Protein AF-A0A6S6LXF5-F1 (afdb_monomer_lite)

Organism: NCBI:txid60035

Structure (mmCIF, N/CA/C/O backbone):
data_AF-A0A6S6LXF5-F1
#
_entry.id   AF-A0A6S6LXF5-F1
#
loop_
_atom_site.group_PDB
_atom_site.id
_atom_site.type_symbol
_atom_site.label_atom_id
_atom_site.label_alt_id
_atom_site.label_comp_id
_atom_site.label_asym_id
_atom_site.label_entity_id
_atom_site.label_seq_id
_atom_site.pdbx_PDB_ins_code
_atom_site.Cartn_x
_atom_site.Cartn_y
_atom_site.Cartn_z
_atom_site.occupancy
_atom_site.B_iso_or_equiv
_atom_site.auth_seq_id
_atom_site.auth_comp_id
_atom_site.auth_asym_id
_atom_site.auth_atom_id
_atom_site.pdbx_PDB_model_num
ATOM 1 N N . MET A 1 1 ? 21.878 5.636 -92.170 1.00 50.19 1 MET A N 1
ATOM 2 C CA . MET A 1 1 ? 21.540 4.875 -90.942 1.00 50.19 1 MET A CA 1
ATOM 3 C C . MET A 1 1 ? 22.534 5.233 -89.834 1.00 50.19 1 MET A C 1
ATOM 5 O O . MET A 1 1 ? 23.509 4.523 -89.672 1.00 50.19 1 MET A O 1
ATOM 9 N N . GLN A 1 2 ? 22.377 6.353 -89.115 1.00 50.44 2 GLN A N 1
ATOM 10 C CA . GLN A 1 2 ? 23.348 6.701 -88.051 1.00 50.44 2 GLN A CA 1
ATOM 11 C C . GLN A 1 2 ? 22.827 7.661 -86.964 1.00 50.44 2 GLN A C 1
ATOM 13 O O . GLN A 1 2 ? 23.612 8.240 -86.230 1.00 50.44 2 GLN A O 1
ATOM 18 N N . SER A 1 3 ? 21.505 7.824 -86.820 1.00 52.50 3 SER A N 1
ATOM 19 C CA . SER A 1 3 ? 20.927 8.785 -85.857 1.00 52.50 3 SER A CA 1
ATOM 20 C C . SER A 1 3 ? 19.965 8.164 -84.828 1.00 52.50 3 SER A C 1
ATOM 22 O O . SER A 1 3 ? 19.626 8.811 -83.843 1.00 52.50 3 SER A O 1
ATOM 24 N N . ARG A 1 4 ? 19.569 6.890 -84.979 1.00 50.75 4 ARG A N 1
ATOM 25 C CA . ARG A 1 4 ? 18.592 6.245 -84.074 1.00 50.75 4 ARG A CA 1
ATOM 26 C C . ARG A 1 4 ? 19.205 5.495 -82.883 1.00 50.75 4 ARG A C 1
ATOM 28 O O . ARG A 1 4 ? 18.473 5.077 -81.996 1.00 50.75 4 ARG A O 1
ATOM 35 N N . ILE A 1 5 ? 20.532 5.348 -82.834 1.00 50.41 5 ILE A N 1
ATOM 36 C CA . ILE A 1 5 ? 21.228 4.582 -81.781 1.00 50.41 5 ILE A CA 1
ATOM 37 C C . ILE A 1 5 ? 21.526 5.441 -80.531 1.00 50.41 5 ILE A C 1
ATOM 39 O O . ILE A 1 5 ? 21.682 4.887 -79.444 1.00 50.41 5 ILE A O 1
ATOM 43 N N . SER A 1 6 ? 21.552 6.780 -80.626 1.00 54.56 6 SER A N 1
ATOM 44 C CA . SER A 1 6 ? 21.877 7.630 -79.462 1.00 54.56 6 SER A CA 1
ATOM 45 C C . SER A 1 6 ? 20.687 7.879 -78.522 1.00 54.56 6 SER A C 1
ATOM 47 O O . SER A 1 6 ? 20.880 8.007 -77.316 1.00 54.56 6 SER A O 1
ATOM 49 N N . TRP A 1 7 ? 19.454 7.857 -79.041 1.00 50.12 7 TRP A N 1
ATOM 50 C CA . TRP A 1 7 ? 18.241 8.100 -78.249 1.00 50.12 7 TRP A CA 1
ATOM 51 C C . TRP A 1 7 ? 17.900 6.942 -77.306 1.00 50.12 7 TRP A C 1
ATOM 53 O O . TRP A 1 7 ? 17.538 7.176 -76.158 1.00 50.12 7 TRP A O 1
ATOM 63 N N . LEU A 1 8 ? 18.094 5.694 -77.743 1.00 50.28 8 LEU A N 1
ATOM 64 C CA . LEU A 1 8 ? 17.860 4.513 -76.903 1.00 50.28 8 LEU A CA 1
ATOM 65 C C . LEU A 1 8 ? 18.864 4.415 -75.743 1.00 50.28 8 LEU A C 1
ATOM 67 O O . LEU A 1 8 ? 18.475 4.075 -74.634 1.00 50.28 8 LEU A O 1
ATOM 71 N N . LYS A 1 9 ? 20.133 4.797 -75.951 1.00 48.75 9 LYS A N 1
ATOM 72 C CA . LYS A 1 9 ? 21.138 4.810 -74.871 1.00 48.75 9 LYS A CA 1
ATOM 73 C C . LYS A 1 9 ? 20.894 5.925 -73.846 1.00 48.75 9 LYS A C 1
ATOM 75 O O . LYS A 1 9 ? 21.092 5.691 -72.658 1.00 48.75 9 LYS A O 1
ATOM 80 N N . MET A 1 10 ? 20.422 7.100 -74.275 1.00 50.91 10 MET A N 1
ATOM 81 C CA . MET A 1 10 ? 20.047 8.185 -73.354 1.00 50.91 10 MET A CA 1
ATOM 82 C C . MET A 1 10 ? 18.756 7.889 -72.581 1.00 50.91 10 MET A C 1
ATOM 84 O O . MET A 1 10 ? 18.692 8.192 -71.391 1.00 50.91 10 MET A O 1
ATOM 88 N N . ALA A 1 11 ? 17.761 7.255 -73.211 1.00 53.09 11 ALA A N 1
ATOM 89 C CA . ALA A 1 11 ? 16.525 6.843 -72.543 1.00 53.09 11 ALA A CA 1
ATOM 90 C C . ALA A 1 11 ? 16.769 5.733 -71.500 1.00 53.09 11 ALA A C 1
ATOM 92 O O . ALA A 1 11 ? 16.228 5.783 -70.400 1.00 53.09 11 ALA A O 1
ATOM 93 N N . SER A 1 12 ? 17.643 4.762 -71.791 1.00 52.38 12 SER A N 1
ATOM 94 C CA . SER A 1 12 ? 17.988 3.708 -70.827 1.00 52.38 12 SER A CA 1
ATOM 95 C C . SER A 1 12 ? 18.833 4.214 -69.652 1.00 52.38 12 SER A C 1
ATOM 97 O O . SER A 1 12 ? 18.633 3.749 -68.532 1.00 52.38 12 SER A O 1
ATOM 99 N N . LEU A 1 13 ? 19.729 5.192 -69.860 1.00 50.44 13 LEU A N 1
ATOM 100 C CA . LEU A 1 13 ? 20.479 5.811 -68.756 1.00 50.44 13 LEU A CA 1
ATOM 101 C C . LEU A 1 13 ? 19.594 6.687 -67.858 1.00 50.44 13 LEU A C 1
ATOM 103 O O . LEU A 1 13 ? 19.795 6.704 -66.648 1.00 50.44 13 LEU A O 1
ATOM 107 N N . THR A 1 14 ? 18.610 7.393 -68.423 1.00 54.12 14 THR A N 1
ATOM 108 C CA . THR A 1 14 ? 17.690 8.237 -67.640 1.00 54.12 14 THR A CA 1
ATOM 109 C C . THR A 1 14 ? 16.684 7.413 -66.841 1.00 54.12 14 THR A C 1
ATOM 111 O O . THR A 1 14 ? 16.423 7.752 -65.690 1.00 54.12 14 THR A O 1
ATOM 114 N N . VAL A 1 15 ? 16.192 6.289 -67.374 1.00 54.91 15 VAL A N 1
ATOM 115 C CA . VAL A 1 15 ? 15.329 5.358 -66.619 1.00 54.91 15 VAL A CA 1
ATOM 116 C C . VAL A 1 15 ? 16.108 4.640 -65.509 1.00 54.91 15 VAL A C 1
ATOM 118 O O . VAL A 1 15 ? 15.594 4.508 -64.401 1.00 54.91 15 VAL A O 1
ATOM 121 N N . ALA A 1 16 ? 17.364 4.245 -65.749 1.00 52.75 16 ALA A N 1
ATOM 122 C CA . ALA A 1 16 ? 18.209 3.649 -64.710 1.00 52.75 16 ALA A CA 1
ATOM 123 C C . ALA A 1 16 ? 18.577 4.658 -63.604 1.00 52.75 16 ALA A C 1
ATOM 125 O O . ALA A 1 16 ? 18.495 4.326 -62.424 1.00 52.75 16 ALA A O 1
ATOM 126 N N . ALA A 1 17 ? 18.912 5.905 -63.958 1.00 52.56 17 ALA A N 1
ATOM 127 C CA . ALA A 1 17 ? 19.195 6.963 -62.985 1.00 52.56 17 ALA A CA 1
ATOM 128 C C . ALA A 1 17 ? 17.947 7.384 -62.185 1.00 52.56 17 ALA A C 1
ATOM 130 O O . ALA A 1 17 ? 18.052 7.642 -60.988 1.00 52.56 17 ALA A O 1
ATOM 131 N N . ALA A 1 18 ? 16.760 7.391 -62.804 1.00 53.31 18 ALA A N 1
ATOM 132 C CA . ALA A 1 18 ? 15.495 7.648 -62.114 1.00 53.31 18 ALA A CA 1
ATOM 133 C C . ALA A 1 18 ? 15.096 6.498 -61.168 1.00 53.31 18 ALA A C 1
ATOM 135 O O . ALA A 1 18 ? 14.606 6.757 -60.072 1.00 53.31 18 ALA A O 1
ATOM 136 N N . ALA A 1 19 ? 15.364 5.240 -61.541 1.00 52.09 19 ALA A N 1
ATOM 137 C CA . ALA A 1 19 ? 15.146 4.079 -60.674 1.00 52.09 19 ALA A CA 1
ATOM 138 C C . ALA A 1 19 ? 16.121 4.033 -59.480 1.00 52.09 19 ALA A C 1
ATOM 140 O O . ALA A 1 19 ? 15.755 3.562 -58.409 1.00 52.09 19 ALA A O 1
ATOM 141 N N . LEU A 1 20 ? 17.340 4.561 -59.637 1.00 49.16 20 LEU A N 1
ATOM 142 C CA . LEU A 1 20 ? 18.318 4.696 -58.549 1.00 49.16 20 LEU A CA 1
ATOM 143 C C . LEU A 1 20 ? 18.007 5.886 -57.623 1.00 49.16 20 LEU A C 1
ATOM 145 O O . LEU A 1 20 ? 18.180 5.768 -56.414 1.00 49.16 20 LEU A O 1
ATOM 149 N N . ALA A 1 21 ? 17.490 7.000 -58.157 1.00 47.94 21 ALA A N 1
ATOM 150 C CA . ALA A 1 21 ? 17.066 8.158 -57.361 1.00 47.94 21 ALA A CA 1
ATOM 151 C C . ALA A 1 21 ? 15.763 7.913 -56.574 1.00 47.94 21 ALA A C 1
ATOM 153 O O . ALA A 1 21 ? 15.556 8.511 -55.521 1.00 47.94 21 ALA A O 1
ATOM 154 N N . ALA A 1 22 ? 14.903 7.004 -57.048 1.00 44.09 22 ALA A N 1
ATOM 155 C CA . ALA A 1 22 ? 13.679 6.607 -56.353 1.00 44.09 22 ALA A CA 1
ATOM 156 C C . ALA A 1 22 ? 13.923 5.714 -55.117 1.00 44.09 22 ALA A C 1
ATOM 158 O O . ALA A 1 22 ? 13.007 5.529 -54.320 1.00 44.09 22 ALA A O 1
ATOM 159 N N . CYS A 1 23 ? 15.140 5.189 -54.928 1.00 45.06 23 CYS A N 1
ATOM 160 C CA . CYS A 1 23 ? 15.471 4.272 -53.831 1.00 45.06 23 CYS A CA 1
ATOM 161 C C . CYS A 1 23 ? 16.272 4.906 -52.679 1.00 45.06 23 CYS A C 1
ATOM 163 O O . CYS A 1 23 ? 16.679 4.184 -51.772 1.00 45.06 23 CYS A O 1
ATOM 165 N N . SER A 1 24 ? 16.527 6.221 -52.675 1.00 47.78 24 SER A N 1
ATOM 166 C CA . SER A 1 24 ? 17.315 6.842 -51.593 1.00 47.78 24 SER A CA 1
ATOM 167 C C . SER A 1 24 ? 16.890 8.261 -51.207 1.00 47.78 24 SER A C 1
ATOM 169 O O . SER A 1 24 ? 17.725 9.058 -50.778 1.00 47.78 24 SER A O 1
ATOM 171 N N . GLY A 1 25 ? 15.611 8.602 -51.349 1.00 45.34 25 GLY A N 1
ATOM 172 C CA . GLY A 1 25 ? 15.080 9.786 -50.679 1.00 45.34 25 GLY A CA 1
ATOM 173 C C . GLY A 1 25 ? 14.946 9.486 -49.191 1.00 45.34 25 GLY A C 1
ATOM 174 O O . GLY A 1 25 ? 14.094 8.683 -48.815 1.00 45.34 25 GLY A O 1
ATOM 175 N N . ALA A 1 26 ? 15.786 10.090 -48.348 1.00 48.47 26 ALA A N 1
ATOM 176 C CA . ALA A 1 26 ? 15.520 10.123 -46.918 1.00 48.47 26 ALA A CA 1
ATOM 177 C C . ALA A 1 26 ? 14.104 10.682 -46.715 1.00 48.47 26 ALA A C 1
ATOM 179 O O . ALA A 1 26 ? 13.727 11.700 -47.299 1.00 48.47 26 ALA A O 1
ATOM 180 N N . ASN A 1 27 ? 13.287 9.972 -45.941 1.00 54.53 27 ASN A N 1
ATOM 181 C CA . ASN A 1 27 ? 12.001 10.484 -45.508 1.00 54.53 27 ASN A CA 1
ATOM 182 C C . ASN A 1 27 ? 12.260 11.582 -44.465 1.00 54.53 27 ASN A C 1
ATOM 184 O O . ASN A 1 27 ? 12.159 11.339 -43.265 1.00 54.53 27 ASN A O 1
ATOM 188 N N . ASP A 1 28 ? 12.571 12.796 -44.918 1.00 51.69 28 ASP A N 1
ATOM 189 C CA . ASP A 1 28 ? 12.720 13.980 -44.055 1.00 51.69 28 ASP A CA 1
ATOM 190 C C . ASP A 1 28 ? 11.380 14.387 -43.397 1.00 51.69 28 ASP A C 1
ATOM 192 O O . ASP A 1 28 ? 11.313 15.326 -42.610 1.00 51.69 28 ASP A O 1
ATOM 196 N N . SER A 1 29 ? 10.294 13.670 -43.716 1.00 51.59 29 SER A N 1
ATOM 197 C CA . SER A 1 29 ? 8.967 13.771 -43.101 1.00 51.59 29 SER A CA 1
ATOM 198 C C . SER A 1 29 ? 8.679 12.635 -42.110 1.00 51.59 29 SER A C 1
ATOM 200 O O . SER A 1 29 ? 7.536 12.493 -41.672 1.00 51.59 29 SER A O 1
ATOM 202 N N . ALA A 1 30 ? 9.673 11.808 -41.752 1.00 57.66 30 ALA A N 1
ATOM 203 C CA . ALA A 1 30 ? 9.509 10.771 -40.742 1.00 57.66 30 ALA A CA 1
ATOM 204 C C . ALA A 1 30 ? 9.192 11.464 -39.403 1.00 57.66 30 ALA A C 1
ATOM 206 O O . ALA A 1 30 ? 10.045 12.173 -38.870 1.00 57.66 30 ALA A O 1
ATOM 207 N N . PRO A 1 31 ? 7.987 11.287 -38.832 1.00 58.69 31 PRO A N 1
ATOM 208 C CA . PRO A 1 31 ? 7.442 12.183 -37.805 1.00 58.69 31 PRO A CA 1
ATOM 209 C C . PRO A 1 31 ? 8.135 12.100 -36.431 1.00 58.69 31 PRO A C 1
ATOM 211 O O . PRO A 1 31 ? 7.626 12.639 -35.451 1.00 58.69 31 PRO A O 1
ATOM 214 N N . MET A 1 32 ? 9.269 11.402 -36.320 1.00 73.88 32 MET A N 1
ATOM 215 C CA . MET A 1 32 ? 9.888 11.036 -35.041 1.00 73.88 32 MET A CA 1
ATOM 216 C C . MET A 1 32 ? 11.402 11.217 -34.997 1.00 73.88 32 MET A C 1
ATOM 218 O O . MET A 1 32 ? 12.055 10.658 -34.114 1.00 73.88 32 MET A O 1
ATOM 222 N N . VAL A 1 33 ? 11.965 11.996 -35.916 1.00 77.94 33 VAL A N 1
ATOM 223 C CA . VAL A 1 33 ? 13.370 12.407 -35.888 1.00 77.94 33 VAL A CA 1
ATOM 224 C C . VAL A 1 33 ? 13.470 13.931 -35.959 1.00 77.94 33 VAL A C 1
ATOM 226 O O . VAL A 1 33 ? 12.607 14.596 -36.524 1.00 77.94 33 VAL A O 1
ATOM 229 N N . ASP A 1 34 ? 14.487 14.492 -35.316 1.00 80.38 34 ASP A N 1
ATOM 230 C CA . ASP A 1 34 ? 14.821 15.907 -35.370 1.00 80.38 34 ASP A CA 1
ATOM 231 C C . ASP A 1 34 ? 15.506 16.267 -36.698 1.00 80.38 34 ASP A C 1
ATOM 233 O O . ASP A 1 34 ? 15.773 15.415 -37.549 1.00 80.38 34 ASP A O 1
ATOM 237 N N . SER A 1 35 ? 15.845 17.546 -36.866 1.00 78.56 35 SER A N 1
ATOM 238 C CA . SER A 1 35 ? 16.533 18.049 -38.062 1.00 78.56 35 SER A CA 1
ATOM 239 C C . SER A 1 35 ? 17.922 17.438 -38.299 1.00 78.56 35 SER A C 1
ATOM 241 O O . SER A 1 35 ? 18.517 17.682 -39.343 1.00 78.56 35 SER A O 1
ATOM 243 N N . ASN A 1 36 ? 18.462 16.680 -37.341 1.00 78.00 36 ASN A N 1
ATOM 244 C CA . ASN A 1 36 ? 19.739 15.976 -37.447 1.00 78.00 36 ASN A CA 1
ATOM 245 C C . ASN A 1 36 ? 19.552 14.469 -37.692 1.00 78.00 36 ASN A C 1
ATOM 247 O O . ASN A 1 36 ? 20.522 13.714 -37.598 1.00 78.00 36 ASN A O 1
ATOM 251 N N . GLY A 1 37 ? 18.321 14.013 -37.952 1.00 75.62 37 GLY A N 1
ATOM 252 C CA . GLY A 1 37 ? 18.005 12.601 -38.156 1.00 75.62 37 GLY A CA 1
ATOM 253 C C . GLY A 1 37 ? 18.098 11.762 -36.879 1.00 75.62 37 GLY A C 1
ATOM 254 O O . GLY A 1 37 ? 18.238 10.542 -36.958 1.00 75.62 37 GLY A O 1
ATOM 255 N N . LYS A 1 38 ? 18.049 12.390 -35.696 1.00 78.94 38 LYS A N 1
ATOM 256 C CA . LYS A 1 38 ? 18.069 11.700 -34.401 1.00 78.94 38 LYS A CA 1
ATOM 257 C C . LYS A 1 38 ? 16.688 11.706 -33.784 1.00 78.94 38 LYS A C 1
ATOM 259 O O . LYS A 1 38 ? 15.947 12.671 -33.905 1.00 78.94 38 LYS A O 1
ATOM 264 N N . HIS A 1 39 ? 16.348 10.659 -33.050 1.00 81.50 39 HIS A N 1
ATOM 265 C CA . HIS A 1 39 ? 15.140 10.713 -32.242 1.00 81.50 39 HIS A CA 1
ATOM 266 C C . HIS A 1 39 ? 15.217 11.833 -31.185 1.00 81.50 39 HIS A C 1
ATOM 268 O O . HIS A 1 39 ? 16.306 12.118 -30.676 1.00 81.50 39 HIS A O 1
ATOM 274 N N . PRO A 1 40 ? 14.078 12.458 -30.833 1.00 79.31 40 PRO A N 1
ATOM 275 C CA . PRO A 1 40 ? 14.036 13.561 -29.878 1.00 79.31 40 PRO A CA 1
ATOM 276 C C . PRO A 1 40 ? 14.528 13.155 -28.479 1.00 79.31 40 PRO A C 1
ATOM 278 O O . PRO A 1 40 ? 14.598 11.975 -28.125 1.00 79.31 40 PRO A O 1
ATOM 281 N N . ALA A 1 41 ? 14.844 14.150 -27.646 1.00 72.69 41 ALA A N 1
ATOM 282 C CA . ALA A 1 41 ? 15.254 13.919 -26.262 1.00 72.69 41 ALA A CA 1
ATOM 283 C C . ALA A 1 41 ? 14.247 13.025 -25.508 1.00 72.69 41 ALA A C 1
ATOM 285 O O . ALA A 1 41 ? 13.036 13.123 -25.702 1.00 72.69 41 ALA A O 1
ATOM 286 N N . ASN A 1 42 ? 14.755 12.161 -24.623 1.00 65.44 42 ASN A N 1
ATOM 287 C CA . ASN A 1 42 ? 13.983 11.137 -23.904 1.00 65.44 42 ASN A CA 1
ATOM 288 C C . ASN A 1 42 ? 13.346 10.047 -24.790 1.00 65.44 42 ASN A C 1
ATOM 290 O O . ASN A 1 42 ? 12.452 9.340 -24.322 1.00 65.44 42 ASN A O 1
ATOM 294 N N . TRP A 1 43 ? 13.822 9.842 -26.026 1.00 73.12 43 TRP A N 1
ATOM 295 C CA . TRP A 1 43 ? 13.365 8.758 -26.911 1.00 73.12 43 TRP A CA 1
ATOM 296 C C . TRP A 1 43 ? 13.307 7.388 -26.226 1.00 73.12 43 TRP A C 1
ATOM 298 O O . TRP A 1 43 ? 12.316 6.672 -26.337 1.00 73.12 43 TRP A O 1
ATOM 308 N N . VAL A 1 44 ? 14.320 7.062 -25.420 1.00 68.75 44 VAL A N 1
ATOM 309 C CA . VAL A 1 44 ? 14.398 5.811 -24.648 1.00 68.75 44 VAL A CA 1
ATOM 310 C C . VAL A 1 44 ? 13.157 5.592 -23.761 1.00 68.75 44 VAL A C 1
ATOM 312 O O . VAL A 1 44 ? 12.730 4.457 -23.590 1.00 68.75 44 VAL A O 1
ATOM 315 N N . LYS A 1 45 ? 12.497 6.656 -23.288 1.00 64.31 45 LYS A N 1
ATOM 316 C CA . LYS A 1 45 ? 11.245 6.587 -22.515 1.00 64.31 45 LYS A CA 1
ATOM 317 C C . LYS A 1 45 ? 9.986 6.478 -23.389 1.00 64.31 45 LYS A C 1
ATOM 319 O O . LYS A 1 45 ? 9.008 5.876 -22.960 1.00 64.31 45 LYS A O 1
ATOM 324 N N . ALA A 1 46 ? 9.982 7.085 -24.576 1.00 67.56 46 ALA A N 1
ATOM 325 C CA . ALA A 1 46 ? 8.788 7.222 -25.418 1.00 67.56 46 ALA A CA 1
ATOM 326 C C . ALA A 1 46 ? 8.644 6.121 -26.487 1.00 67.56 46 ALA A C 1
ATOM 328 O O . ALA A 1 46 ? 7.525 5.785 -26.877 1.00 67.56 46 ALA A O 1
ATOM 329 N N . HIS A 1 47 ? 9.760 5.549 -26.947 1.00 75.25 47 HIS A N 1
ATOM 330 C CA . HIS A 1 47 ? 9.795 4.694 -28.135 1.00 75.25 47 HIS A CA 1
ATOM 331 C C . HIS A 1 47 ? 8.959 3.415 -28.012 1.00 75.25 47 HIS A C 1
ATOM 333 O O . HIS A 1 47 ? 8.422 2.964 -29.015 1.00 75.25 47 HIS A O 1
ATOM 339 N N . GLY A 1 48 ? 8.786 2.858 -26.808 1.00 72.25 48 GLY A N 1
ATOM 340 C CA . GLY A 1 48 ? 7.989 1.642 -26.605 1.00 72.25 48 GLY A CA 1
ATOM 341 C C . GLY A 1 48 ? 6.503 1.824 -26.945 1.00 72.25 48 GLY A C 1
ATOM 342 O O . GLY A 1 48 ? 5.940 1.042 -27.705 1.00 72.25 48 GLY A O 1
ATOM 343 N N . ALA A 1 49 ? 5.868 2.889 -26.440 1.00 67.62 49 ALA A N 1
ATOM 344 C CA . ALA A 1 49 ? 4.456 3.178 -26.728 1.00 67.62 49 ALA A CA 1
ATOM 345 C C . ALA A 1 49 ? 4.231 3.508 -28.213 1.00 67.62 49 ALA A C 1
ATOM 347 O O . ALA A 1 49 ? 3.244 3.095 -28.818 1.00 67.62 49 ALA A O 1
ATOM 348 N N . ILE A 1 50 ? 5.190 4.219 -28.798 1.00 73.31 50 ILE A N 1
ATOM 349 C CA . ILE A 1 50 ? 5.221 4.597 -30.207 1.00 73.31 50 ILE A CA 1
ATOM 350 C C . ILE A 1 50 ? 5.357 3.367 -31.116 1.00 73.31 50 ILE A C 1
ATOM 352 O O . ILE A 1 50 ? 4.576 3.199 -32.052 1.00 73.31 50 ILE A O 1
ATOM 356 N N . ALA A 1 51 ? 6.320 2.490 -30.822 1.00 75.56 51 ALA A N 1
ATOM 357 C CA . ALA A 1 51 ? 6.549 1.266 -31.578 1.00 75.56 51 ALA A CA 1
ATOM 358 C C . ALA A 1 51 ? 5.340 0.328 -31.491 1.00 75.56 51 ALA A C 1
ATOM 360 O O . ALA A 1 51 ? 4.997 -0.307 -32.480 1.00 75.56 51 ALA A O 1
ATOM 361 N N . ASN A 1 52 ? 4.646 0.290 -30.349 1.00 68.50 52 ASN A N 1
ATOM 362 C CA . ASN A 1 52 ? 3.405 -0.470 -30.206 1.00 68.50 52 ASN A CA 1
ATOM 363 C C . ASN A 1 52 ? 2.255 0.112 -31.047 1.00 68.50 52 ASN A C 1
ATOM 365 O O . ASN A 1 52 ? 1.461 -0.632 -31.616 1.00 68.50 52 ASN A O 1
ATOM 369 N N . ALA A 1 53 ? 2.159 1.441 -31.141 1.00 72.38 53 ALA A N 1
ATOM 370 C CA . ALA A 1 53 ? 1.106 2.102 -31.907 1.00 72.38 53 ALA A CA 1
ATOM 371 C C . ALA A 1 53 ? 1.323 2.009 -33.426 1.00 72.38 53 ALA A C 1
ATOM 373 O O . ALA A 1 53 ? 0.357 1.993 -34.189 1.00 72.38 53 ALA A O 1
ATOM 374 N N . SER A 1 54 ? 2.573 2.010 -33.896 1.00 75.19 54 SER A N 1
ATOM 375 C CA . SER A 1 54 ? 2.892 2.056 -35.331 1.00 75.19 54 SER A CA 1
ATOM 376 C C . SER A 1 54 ? 4.253 1.417 -35.655 1.00 75.19 54 SER A C 1
ATOM 378 O O . SER A 1 54 ? 5.169 2.106 -36.109 1.00 75.19 54 SER A O 1
ATOM 380 N N . PRO A 1 55 ? 4.398 0.088 -35.494 1.00 73.81 55 PRO A N 1
ATOM 381 C CA . PRO A 1 55 ? 5.684 -0.604 -35.656 1.00 73.81 55 PRO A CA 1
ATOM 382 C C . PRO A 1 55 ? 6.241 -0.516 -37.085 1.00 73.81 55 PRO A C 1
ATOM 384 O O . PRO A 1 55 ? 7.451 -0.454 -37.290 1.00 73.81 55 PRO A O 1
ATOM 387 N N . ALA A 1 56 ? 5.359 -0.433 -38.085 1.00 80.88 56 ALA A N 1
ATOM 388 C CA . ALA A 1 56 ? 5.736 -0.311 -39.493 1.00 80.88 56 ALA A CA 1
ATOM 389 C C . ALA A 1 56 ? 6.434 1.020 -39.840 1.00 80.88 56 ALA A C 1
ATOM 391 O O . ALA A 1 56 ? 7.058 1.132 -40.891 1.00 80.88 56 ALA A O 1
ATOM 392 N N . GLN A 1 57 ? 6.352 2.045 -38.984 1.00 82.56 57 GLN A N 1
ATOM 393 C CA . GLN A 1 57 ? 7.103 3.286 -39.204 1.00 82.56 57 GLN A CA 1
ATOM 394 C C . GLN A 1 57 ? 8.599 3.099 -38.926 1.00 82.56 57 GLN A C 1
ATOM 396 O O . GLN A 1 57 ? 9.430 3.766 -39.536 1.00 82.56 57 GLN A O 1
ATOM 401 N N . CYS A 1 58 ? 8.955 2.168 -38.037 1.00 81.12 58 CYS A N 1
ATOM 402 C CA . CYS A 1 58 ? 10.340 1.910 -37.656 1.00 81.12 58 CYS A CA 1
ATOM 403 C C . CYS A 1 58 ? 11.109 1.186 -38.769 1.00 81.12 58 CYS A C 1
ATOM 405 O O . CYS A 1 58 ? 12.285 1.476 -39.000 1.00 81.12 58 CYS A O 1
ATOM 407 N N . THR A 1 59 ? 10.447 0.282 -39.495 1.00 83.88 59 THR A N 1
ATOM 408 C CA . THR A 1 59 ? 11.089 -0.558 -40.517 1.00 83.88 59 THR A CA 1
ATOM 409 C C . THR A 1 59 ? 11.602 0.238 -41.716 1.00 83.88 59 THR A C 1
ATOM 411 O O . THR A 1 59 ? 12.560 -0.186 -42.359 1.00 83.88 59 THR A O 1
ATOM 414 N N . GLN A 1 60 ? 11.045 1.430 -41.960 1.00 82.94 60 GLN A N 1
ATOM 415 C CA . GLN A 1 60 ? 11.476 2.337 -43.032 1.00 82.94 60 GLN A CA 1
ATOM 416 C C . GLN A 1 60 ? 12.958 2.719 -42.918 1.00 82.94 60 GLN A C 1
ATOM 418 O O . GLN A 1 60 ? 13.645 2.842 -43.928 1.00 82.94 60 GLN A O 1
ATOM 423 N N . CYS A 1 61 ? 13.453 2.882 -41.688 1.00 83.94 61 CYS A N 1
ATOM 424 C CA . CYS A 1 61 ? 14.831 3.297 -41.424 1.00 83.94 61 CYS A CA 1
ATOM 425 C C . CYS A 1 61 ? 15.666 2.178 -40.784 1.00 83.94 61 CYS A C 1
ATOM 427 O O . CYS A 1 61 ? 16.860 2.050 -41.059 1.00 83.94 61 CYS A O 1
ATOM 429 N N . HIS A 1 62 ? 15.047 1.346 -39.947 1.00 83.12 62 HIS A N 1
ATOM 430 C CA . HIS A 1 62 ? 15.735 0.326 -39.151 1.00 83.12 62 HIS A CA 1
ATOM 431 C C . HIS A 1 62 ? 15.721 -1.073 -39.789 1.00 83.12 62 HIS A C 1
ATOM 433 O O . HIS A 1 62 ? 16.278 -2.006 -39.212 1.00 83.12 62 HIS A O 1
ATOM 439 N N . GLY A 1 63 ? 15.159 -1.201 -40.997 1.00 84.94 63 GLY A N 1
ATOM 440 C CA . GLY A 1 63 ? 15.057 -2.456 -41.742 1.00 84.94 63 GLY A CA 1
ATOM 441 C C . GLY A 1 63 ? 13.787 -3.231 -41.395 1.00 84.94 63 GLY A C 1
ATOM 442 O O . GLY A 1 63 ? 13.222 -3.060 -40.317 1.00 84.94 63 GLY A O 1
ATOM 443 N N . GLU A 1 64 ? 13.328 -4.088 -42.308 1.00 83.31 64 GLU A N 1
ATOM 444 C CA . GLU A 1 64 ? 12.123 -4.914 -42.105 1.00 83.31 64 GLU A CA 1
ATOM 445 C C . GLU A 1 64 ? 12.242 -5.852 -40.899 1.00 83.31 64 GLU A C 1
ATOM 447 O O . GLU A 1 64 ? 11.256 -6.137 -40.225 1.00 83.31 64 GLU A O 1
ATOM 452 N N . ASP A 1 65 ? 13.464 -6.287 -40.604 1.00 80.06 65 ASP A N 1
ATOM 453 C CA . ASP A 1 65 ? 13.813 -7.141 -39.474 1.00 80.06 65 ASP A CA 1
ATOM 454 C C . ASP A 1 65 ? 14.225 -6.353 -38.217 1.00 80.06 65 ASP A C 1
ATOM 456 O O . ASP A 1 65 ? 14.514 -6.956 -37.185 1.00 80.06 65 ASP A O 1
ATOM 460 N N . LEU A 1 66 ? 14.250 -5.016 -38.291 1.00 79.94 66 LEU A N 1
ATOM 461 C CA . LEU A 1 66 ? 14.673 -4.106 -37.225 1.00 79.94 66 LEU A CA 1
ATOM 462 C C . LEU A 1 66 ? 16.099 -4.369 -36.704 1.00 79.94 66 LEU A C 1
ATOM 464 O O . LEU A 1 66 ? 16.422 -4.020 -35.564 1.00 79.94 66 LEU A O 1
ATOM 468 N N . THR A 1 67 ? 16.980 -4.964 -37.514 1.00 79.44 67 THR A N 1
ATOM 469 C CA . THR A 1 67 ? 18.373 -5.246 -37.118 1.00 79.44 67 THR A CA 1
ATOM 470 C C . THR A 1 67 ? 19.338 -4.102 -37.425 1.00 79.44 67 THR A C 1
ATOM 472 O O . THR A 1 67 ? 20.496 -4.144 -37.008 1.00 79.44 67 THR A O 1
ATOM 475 N N . GLY A 1 68 ? 18.871 -3.040 -38.086 1.00 78.50 68 GLY A N 1
ATOM 476 C CA . GLY A 1 68 ? 19.648 -1.819 -38.265 1.00 78.50 68 GLY A CA 1
ATOM 477 C C . GLY A 1 68 ? 19.372 -1.068 -39.554 1.00 78.50 68 GLY A C 1
ATOM 478 O O . GLY A 1 68 ? 19.548 0.145 -39.567 1.00 78.50 68 GLY A O 1
ATOM 479 N N . GLY A 1 69 ? 18.920 -1.739 -40.616 1.00 84.19 69 GLY A N 1
ATOM 480 C CA . GLY A 1 69 ? 18.570 -1.094 -41.885 1.00 84.19 69 GLY A CA 1
ATOM 481 C C . GLY A 1 69 ? 19.604 -0.063 -42.355 1.00 84.19 69 GLY A C 1
ATOM 482 O O . GLY A 1 69 ? 20.815 -0.281 -42.264 1.00 84.19 69 GLY A O 1
ATOM 483 N N . ILE A 1 70 ? 19.125 1.092 -42.828 1.00 82.19 70 ILE A N 1
ATOM 484 C CA . ILE A 1 70 ? 19.986 2.193 -43.290 1.00 82.19 70 ILE A CA 1
ATOM 485 C C . ILE A 1 70 ? 20.659 2.949 -42.136 1.00 82.19 70 ILE A C 1
ATOM 487 O O . ILE A 1 70 ? 21.734 3.517 -42.322 1.00 82.19 70 ILE A O 1
ATOM 491 N N . THR A 1 71 ? 20.067 2.941 -40.938 1.00 79.31 71 THR A N 1
ATOM 492 C CA . THR A 1 71 ? 20.598 3.671 -39.773 1.00 79.31 71 THR A CA 1
ATOM 493 C C . THR A 1 71 ? 21.736 2.930 -39.077 1.00 79.31 71 THR A C 1
ATOM 495 O O . THR A 1 71 ? 22.493 3.539 -38.325 1.00 79.31 71 THR A O 1
ATOM 498 N N . ARG A 1 72 ? 21.867 1.619 -39.323 1.00 78.00 72 ARG A N 1
ATOM 499 C CA . ARG A 1 72 ? 22.742 0.679 -38.599 1.00 78.00 72 ARG A CA 1
ATOM 500 C C . ARG A 1 72 ? 22.450 0.596 -37.097 1.00 78.00 72 ARG A C 1
ATOM 502 O O . ARG A 1 72 ? 23.267 0.079 -36.339 1.00 78.00 72 ARG A O 1
ATOM 509 N N . VAL A 1 73 ? 21.290 1.089 -36.666 1.00 76.00 73 VAL A N 1
ATOM 510 C CA . VAL A 1 73 ? 20.825 1.033 -35.278 1.00 76.00 73 VAL A CA 1
ATOM 511 C C . VAL A 1 73 ? 19.704 0.008 -35.213 1.00 76.00 73 VAL A C 1
ATOM 513 O O . VAL A 1 73 ? 18.600 0.277 -35.673 1.00 76.00 73 VAL A O 1
ATOM 516 N N . GLY A 1 74 ? 19.983 -1.186 -34.701 1.00 77.50 74 GLY A N 1
ATOM 517 C CA . GLY A 1 74 ? 18.959 -2.215 -34.521 1.00 77.50 74 GLY A CA 1
ATOM 518 C C . GLY A 1 74 ? 18.134 -1.990 -33.255 1.00 77.50 74 GLY A C 1
ATOM 519 O O . GLY A 1 74 ? 18.614 -1.394 -32.289 1.00 77.50 74 GLY A O 1
ATOM 520 N N . CYS A 1 75 ? 16.914 -2.529 -33.225 1.00 74.31 75 CYS A N 1
ATOM 521 C CA . CYS A 1 75 ? 16.199 -2.750 -31.968 1.00 74.31 75 CYS A CA 1
ATOM 522 C C . CYS A 1 75 ? 17.018 -3.667 -31.049 1.00 74.31 75 CYS A C 1
ATOM 524 O O . CYS A 1 75 ? 17.005 -3.497 -29.834 1.00 74.31 75 CYS A O 1
ATOM 526 N N . PHE A 1 76 ? 17.769 -4.605 -31.631 1.00 74.94 76 PHE A N 1
ATOM 527 C CA . PHE A 1 76 ? 18.545 -5.584 -30.886 1.00 74.94 76 PHE A CA 1
ATOM 528 C C . PHE A 1 76 ? 19.954 -5.093 -30.590 1.00 74.94 76 PHE A C 1
ATOM 530 O O . PHE A 1 76 ? 20.674 -4.659 -31.491 1.00 74.94 76 PHE A O 1
ATOM 537 N N . SER A 1 77 ? 20.378 -5.212 -29.335 1.00 70.62 77 SER A N 1
ATOM 538 C CA . SER A 1 77 ? 21.762 -4.956 -28.955 1.00 70.62 77 SER A CA 1
ATOM 539 C C . SER A 1 77 ? 22.344 -6.076 -28.100 1.00 70.62 77 SER A C 1
ATOM 541 O O . SER A 1 77 ? 21.657 -6.807 -27.393 1.00 70.62 77 SER A O 1
ATOM 543 N N . THR A 1 78 ? 23.656 -6.229 -28.224 1.00 63.78 78 THR A N 1
ATOM 544 C CA . THR A 1 78 ? 24.516 -7.093 -27.412 1.00 63.78 78 THR A CA 1
ATOM 545 C C . THR A 1 78 ? 25.388 -6.197 -26.534 1.00 63.78 78 THR A C 1
ATOM 547 O O . THR A 1 78 ? 25.480 -5.000 -26.815 1.00 63.78 78 THR A O 1
ATOM 550 N N . PRO A 1 79 ? 26.089 -6.717 -25.513 1.00 61.78 79 PRO A N 1
ATOM 551 C CA . PRO A 1 79 ? 27.073 -5.920 -24.778 1.00 61.78 79 PRO A CA 1
ATOM 552 C C . PRO A 1 79 ? 28.112 -5.240 -25.690 1.00 61.78 79 PRO A C 1
ATOM 554 O O . PRO A 1 79 ? 28.576 -4.146 -25.390 1.00 61.78 79 PRO A O 1
ATOM 557 N N . GLN A 1 80 ? 28.437 -5.853 -26.833 1.00 60.41 80 GLN A N 1
ATOM 558 C CA . GLN A 1 80 ? 29.369 -5.328 -27.835 1.00 60.41 80 GLN A CA 1
ATOM 559 C C . GLN A 1 80 ? 28.747 -4.255 -28.744 1.00 60.41 80 GLN A C 1
ATOM 561 O O . GLN A 1 80 ? 29.473 -3.458 -29.330 1.00 60.41 80 GLN A O 1
ATOM 566 N N . THR A 1 81 ? 27.417 -4.218 -28.859 1.00 62.97 81 THR A N 1
ATOM 567 C CA . THR A 1 81 ? 26.661 -3.247 -29.671 1.00 62.97 81 THR A CA 1
ATOM 568 C C . THR A 1 81 ? 25.751 -2.361 -28.817 1.00 62.97 81 THR A C 1
ATOM 570 O O . THR A 1 81 ? 24.771 -1.800 -29.314 1.00 62.97 81 THR A O 1
ATOM 573 N N . ALA A 1 82 ? 26.071 -2.244 -27.525 1.00 59.97 82 ALA A N 1
ATOM 574 C CA . ALA A 1 82 ? 25.314 -1.475 -26.552 1.00 59.97 82 ALA A CA 1
ATOM 575 C C . ALA A 1 82 ? 25.215 -0.011 -26.995 1.00 59.97 82 ALA A C 1
ATOM 577 O O . ALA A 1 82 ? 26.219 0.662 -27.235 1.00 59.97 82 ALA A O 1
ATOM 578 N N . GLN A 1 83 ? 23.987 0.487 -27.091 1.00 59.25 83 GLN A N 1
ATOM 579 C CA . GLN A 1 83 ? 23.727 1.879 -27.427 1.00 59.25 83 GLN A CA 1
ATOM 580 C C . GLN A 1 83 ? 23.691 2.670 -26.123 1.00 59.25 83 GLN A C 1
ATOM 582 O O . GLN A 1 83 ? 22.996 2.296 -25.181 1.00 59.25 83 GLN A O 1
ATOM 587 N N . PHE A 1 84 ? 24.482 3.742 -26.043 1.00 55.56 84 PHE A N 1
ATOM 588 C CA . PHE A 1 84 ? 24.604 4.575 -24.837 1.00 55.56 84 PHE A CA 1
ATOM 589 C C . PHE A 1 84 ? 25.070 3.816 -23.578 1.00 55.56 84 PHE A C 1
ATOM 591 O O . PHE A 1 84 ? 24.782 4.239 -22.465 1.00 55.56 84 PHE A O 1
ATOM 598 N N . GLY A 1 85 ? 25.787 2.697 -23.746 1.00 51.97 85 GLY A N 1
ATOM 599 C CA . GLY A 1 85 ? 26.230 1.850 -22.632 1.00 51.97 85 GLY A CA 1
ATOM 600 C C . GLY A 1 85 ? 25.168 0.877 -22.109 1.00 51.97 85 GLY A C 1
ATOM 601 O O . GLY A 1 85 ? 25.415 0.204 -21.111 1.00 51.97 85 GLY A O 1
ATOM 602 N N . PHE A 1 86 ? 24.019 0.759 -22.787 1.00 54.00 86 PHE A N 1
ATOM 603 C CA . PHE A 1 86 ? 22.929 -0.142 -22.410 1.00 54.00 86 PHE A CA 1
ATOM 604 C C . PHE A 1 86 ? 22.579 -1.132 -23.528 1.00 54.00 86 PHE A C 1
ATOM 606 O O . PHE A 1 86 ? 22.612 -0.821 -24.722 1.00 54.00 86 PHE A O 1
ATOM 613 N N . VAL A 1 87 ? 22.209 -2.345 -23.117 1.00 61.78 87 VAL A N 1
ATOM 614 C CA . VAL A 1 87 ? 21.560 -3.332 -23.983 1.00 61.78 87 VAL A CA 1
ATOM 615 C C . VAL A 1 87 ? 20.048 -3.095 -23.906 1.00 61.78 87 VAL A C 1
ATOM 617 O O . VAL A 1 87 ? 19.481 -3.203 -22.824 1.00 61.78 87 VAL A O 1
ATOM 620 N N . CYS A 1 88 ? 19.404 -2.737 -25.021 1.00 62.97 88 CYS A N 1
ATOM 621 C CA . CYS A 1 88 ? 17.998 -2.311 -25.061 1.00 62.97 88 CYS A CA 1
ATOM 622 C C . CYS A 1 88 ? 17.053 -3.497 -25.302 1.00 62.97 88 CYS A C 1
ATOM 624 O O . CYS A 1 88 ? 16.159 -3.738 -24.496 1.00 62.97 88 CYS A O 1
ATOM 626 N N . HIS A 1 89 ? 17.286 -4.292 -26.353 1.00 69.50 89 HIS A N 1
ATOM 627 C CA . HIS A 1 89 ? 16.563 -5.547 -26.570 1.00 69.50 89 HIS A CA 1
ATOM 628 C C . HIS A 1 89 ? 17.538 -6.678 -26.907 1.00 69.50 89 HIS A C 1
ATOM 630 O O . HIS A 1 89 ? 18.270 -6.603 -27.887 1.00 69.50 89 HIS A O 1
ATOM 636 N N . ALA A 1 90 ? 17.546 -7.744 -26.105 1.00 57.44 90 ALA A N 1
ATOM 637 C CA . ALA A 1 90 ? 18.339 -8.942 -26.401 1.00 57.44 90 ALA A CA 1
ATOM 638 C C . ALA A 1 90 ? 17.649 -9.868 -27.430 1.00 57.44 90 ALA A C 1
ATOM 640 O O . ALA A 1 90 ? 18.314 -10.674 -28.075 1.00 57.44 90 ALA A O 1
ATOM 641 N N . THR A 1 91 ? 16.322 -9.753 -27.577 1.00 57.94 91 THR A N 1
ATOM 642 C CA . THR A 1 91 ? 15.445 -10.540 -28.468 1.00 57.94 91 THR A CA 1
ATOM 643 C C . THR A 1 91 ? 14.261 -9.684 -28.956 1.00 57.94 91 THR A C 1
ATOM 645 O O . THR A 1 91 ? 14.125 -8.532 -28.543 1.00 57.94 91 THR A O 1
ATOM 648 N N . ASN A 1 92 ? 13.407 -10.218 -29.845 1.00 59.00 92 ASN A N 1
ATOM 649 C CA . ASN A 1 92 ? 12.224 -9.523 -30.378 1.00 59.00 92 ASN A CA 1
ATOM 650 C C . ASN A 1 92 ? 11.256 -9.072 -29.256 1.00 59.00 92 ASN A C 1
ATOM 652 O O . ASN A 1 92 ? 10.683 -9.938 -28.591 1.00 59.00 92 ASN A O 1
ATOM 656 N N . PRO A 1 93 ? 11.005 -7.757 -29.066 1.00 55.88 93 PRO A N 1
ATOM 657 C CA . PRO A 1 93 ? 10.092 -7.263 -28.031 1.00 55.88 93 PRO A CA 1
ATOM 658 C C . PRO A 1 93 ? 8.625 -7.671 -28.254 1.00 55.88 93 PRO A C 1
ATOM 660 O O . PRO A 1 93 ? 7.846 -7.661 -27.306 1.00 55.88 93 PRO A O 1
ATOM 663 N N . VAL A 1 94 ? 8.244 -8.076 -29.470 1.00 51.88 94 VAL A N 1
ATOM 664 C CA . VAL A 1 94 ? 6.896 -8.577 -29.803 1.00 51.88 94 VAL A CA 1
ATOM 665 C C . VAL A 1 94 ? 6.692 -10.033 -29.338 1.00 51.88 94 VAL A C 1
ATOM 667 O O . VAL A 1 94 ? 5.561 -10.498 -29.249 1.00 51.88 94 VAL A O 1
ATOM 670 N N . ALA A 1 95 ? 7.767 -10.753 -28.996 1.00 53.72 95 ALA A N 1
ATOM 671 C CA . ALA A 1 95 ? 7.745 -12.170 -28.611 1.00 53.72 95 ALA A CA 1
ATOM 672 C C . ALA A 1 95 ? 8.440 -12.444 -27.257 1.00 53.72 95 ALA A C 1
ATOM 674 O O . ALA A 1 95 ? 9.004 -13.519 -27.074 1.00 53.72 95 ALA A O 1
ATOM 675 N N . ALA A 1 96 ? 8.459 -11.461 -26.349 1.00 52.25 96 ALA A N 1
ATOM 676 C CA . ALA A 1 96 ? 9.413 -11.373 -25.238 1.00 52.25 96 ALA A CA 1
ATOM 677 C C . ALA A 1 96 ? 9.659 -12.682 -24.448 1.00 52.25 96 ALA A C 1
ATOM 679 O O . ALA A 1 96 ? 8.736 -13.275 -23.889 1.00 52.25 96 ALA A O 1
ATOM 680 N N . ALA A 1 97 ? 10.938 -13.072 -24.376 1.00 48.44 97 ALA A N 1
ATOM 681 C CA . ALA A 1 97 ? 11.493 -13.974 -23.365 1.00 48.44 97 ALA A CA 1
ATOM 682 C C . ALA A 1 97 ? 12.947 -13.553 -23.019 1.00 48.44 97 ALA A C 1
ATOM 684 O O . ALA A 1 97 ? 13.783 -13.377 -23.915 1.00 48.44 97 ALA A O 1
ATOM 685 N N . GLY A 1 98 ? 13.222 -13.373 -21.717 1.00 60.25 98 GLY A N 1
ATOM 686 C CA . GLY A 1 98 ? 14.343 -12.634 -21.107 1.00 60.25 98 GLY A CA 1
ATOM 687 C C . GLY A 1 98 ? 13.887 -11.951 -19.794 1.00 60.25 98 GLY A C 1
ATOM 688 O O . GLY A 1 98 ? 12.869 -12.330 -19.234 1.00 60.25 98 GLY A O 1
ATOM 689 N N . CYS A 1 99 ? 14.577 -10.941 -19.232 1.00 51.16 99 CYS A N 1
ATOM 690 C CA . CYS A 1 99 ? 14.009 -10.172 -18.093 1.00 51.16 99 CYS A CA 1
ATOM 691 C C . CYS A 1 99 ? 13.039 -9.078 -18.596 1.00 51.16 99 CYS A C 1
ATOM 693 O O . CYS A 1 99 ? 13.264 -7.876 -18.447 1.00 51.16 99 CYS A O 1
ATOM 695 N N . ASP A 1 100 ? 11.999 -9.579 -19.256 1.00 57.88 100 ASP A N 1
ATOM 696 C CA . ASP A 1 100 ? 11.191 -9.063 -20.368 1.00 57.88 100 ASP A CA 1
ATOM 697 C C . ASP A 1 100 ? 10.743 -7.596 -20.332 1.00 57.88 100 ASP A C 1
ATOM 699 O O . ASP A 1 100 ? 10.096 -7.152 -19.389 1.00 57.88 100 ASP A O 1
ATOM 703 N N . SER A 1 101 ? 10.950 -6.820 -21.397 1.00 51.50 101 SER A N 1
ATOM 704 C CA . SER A 1 101 ? 12.278 -6.364 -21.806 1.00 51.50 101 SER A CA 1
ATOM 705 C C . SER A 1 101 ? 12.552 -5.064 -21.039 1.00 51.50 101 SER A C 1
ATOM 707 O O . SER A 1 101 ? 12.100 -3.999 -21.463 1.00 51.50 101 SER A O 1
ATOM 709 N N . CYS A 1 102 ? 13.240 -5.210 -19.898 1.00 51.81 102 CYS A N 1
ATOM 710 C CA . CYS A 1 102 ? 13.535 -4.214 -18.850 1.00 51.81 102 CYS A CA 1
ATOM 711 C C . CYS A 1 102 ? 12.632 -4.252 -17.595 1.00 51.81 102 CYS A C 1
ATOM 713 O O . CYS A 1 102 ? 12.537 -3.254 -16.890 1.00 51.81 102 CYS A O 1
ATOM 715 N N . HIS A 1 103 ? 12.088 -5.430 -17.257 1.00 62.03 103 HIS A N 1
ATOM 716 C CA . HIS A 1 103 ? 11.294 -5.744 -16.054 1.00 62.03 103 HIS A CA 1
ATOM 717 C C . HIS A 1 103 ? 9.891 -5.157 -16.088 1.00 62.03 103 HIS A C 1
ATOM 719 O O . HIS A 1 103 ? 9.690 -4.071 -15.557 1.00 62.03 103 HIS A O 1
ATOM 725 N N . SER A 1 104 ? 8.951 -5.894 -16.698 1.00 63.31 104 SER A N 1
ATOM 726 C CA . SER A 1 104 ? 7.484 -5.747 -16.619 1.00 63.31 104 SER A CA 1
ATOM 727 C C . SER A 1 104 ? 7.072 -4.683 -15.595 1.00 63.31 104 SER A C 1
ATOM 729 O O . SER A 1 104 ? 7.429 -4.825 -14.441 1.00 63.31 104 SER A O 1
ATOM 731 N N . THR A 1 105 ? 6.424 -3.581 -15.971 1.00 70.44 105 THR A N 1
ATOM 732 C CA . THR A 1 105 ? 6.071 -2.494 -15.038 1.00 70.44 105 THR A CA 1
ATOM 733 C C . THR A 1 105 ? 4.568 -2.551 -14.739 1.00 70.44 105 THR A C 1
ATOM 735 O O . THR A 1 105 ? 3.780 -2.009 -15.512 1.00 70.44 105 THR A O 1
ATOM 738 N N . PRO A 1 106 ? 4.120 -3.203 -13.645 1.00 79.44 106 PRO A N 1
ATOM 739 C CA . PRO A 1 106 ? 4.870 -3.715 -12.486 1.00 79.44 106 PRO A CA 1
ATOM 740 C C . PRO A 1 106 ? 5.496 -5.111 -12.685 1.00 79.44 106 PRO A C 1
ATOM 742 O O . PRO A 1 106 ? 4.997 -5.880 -13.516 1.00 79.44 106 PRO A O 1
ATOM 745 N N . PRO A 1 107 ? 6.578 -5.453 -11.941 1.00 82.94 107 PRO A N 1
ATOM 746 C CA . PRO A 1 107 ? 7.270 -6.730 -12.114 1.00 82.94 107 PRO A CA 1
ATOM 747 C C . PRO A 1 107 ? 6.326 -7.920 -11.952 1.00 82.94 107 PRO A C 1
ATOM 749 O O . PRO A 1 107 ? 5.429 -7.903 -11.105 1.00 82.94 107 PRO A O 1
ATOM 752 N N . ALA A 1 108 ? 6.537 -8.971 -12.743 1.00 83.38 108 ALA A N 1
ATOM 753 C CA . ALA A 1 108 ? 5.606 -10.101 -12.836 1.00 83.38 108 ALA A CA 1
ATOM 754 C C . ALA A 1 108 ? 6.273 -11.481 -12.702 1.00 83.38 108 ALA A C 1
ATOM 756 O O . ALA A 1 108 ? 5.582 -12.472 -12.484 1.00 83.38 108 ALA A O 1
ATOM 757 N N . GLY A 1 109 ? 7.601 -11.571 -12.796 1.00 81.44 109 GLY A N 1
ATOM 758 C CA . GLY A 1 109 ? 8.310 -12.850 -12.702 1.00 81.44 109 GLY A CA 1
ATOM 759 C C . GLY A 1 109 ? 8.581 -13.322 -11.265 1.00 81.44 109 GLY A C 1
ATOM 760 O O . GLY A 1 109 ? 8.198 -12.690 -10.279 1.00 81.44 109 GLY A O 1
ATOM 761 N N . ALA A 1 110 ? 9.273 -14.457 -11.135 1.00 82.31 110 ALA A N 1
ATOM 762 C CA . ALA A 1 110 ? 9.581 -15.085 -9.842 1.00 82.31 110 ALA A CA 1
A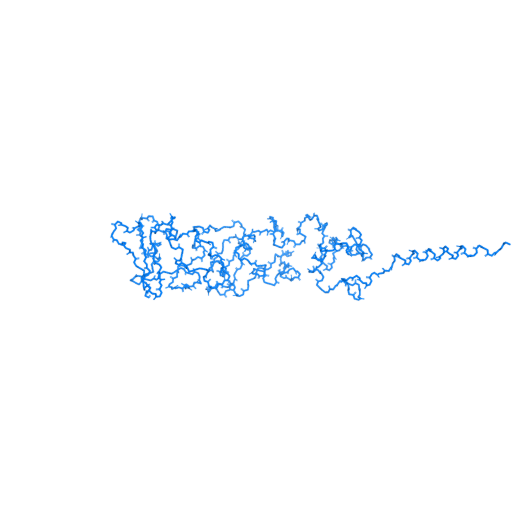TOM 763 C C . ALA A 1 110 ? 10.967 -14.707 -9.274 1.00 82.31 110 ALA A C 1
ATOM 765 O O . ALA A 1 110 ? 11.209 -14.799 -8.066 1.00 82.31 110 ALA A O 1
ATOM 766 N N . ALA A 1 111 ? 11.897 -14.262 -10.120 1.00 80.12 111 ALA A N 1
ATOM 767 C CA . ALA A 1 111 ? 13.297 -14.053 -9.757 1.00 80.12 111 ALA A CA 1
ATOM 768 C C . ALA A 1 111 ? 13.786 -12.660 -10.152 1.00 80.12 111 ALA A C 1
ATOM 770 O O . ALA A 1 111 ? 13.328 -12.073 -11.127 1.00 80.12 111 ALA A O 1
ATOM 771 N N . ALA A 1 112 ? 14.731 -12.125 -9.376 1.00 74.06 112 ALA A N 1
ATOM 772 C CA . ALA A 1 112 ? 15.342 -10.851 -9.712 1.00 74.06 112 ALA A CA 1
ATOM 773 C C . ALA A 1 112 ? 16.025 -10.935 -11.096 1.00 74.06 112 ALA A C 1
ATOM 775 O O . ALA A 1 112 ? 16.625 -11.966 -11.403 1.00 74.06 112 ALA A O 1
ATOM 776 N N . PRO A 1 113 ? 15.937 -9.871 -11.912 1.00 72.38 113 PRO A N 1
ATOM 777 C CA . PRO A 1 113 ? 15.400 -8.554 -11.564 1.00 72.38 113 PRO A CA 1
ATOM 778 C C . PRO A 1 113 ? 13.916 -8.352 -11.956 1.00 72.38 113 PRO A C 1
ATOM 780 O O . PRO A 1 113 ? 13.340 -7.320 -11.634 1.00 72.38 113 PRO A O 1
ATOM 783 N N . ASN A 1 114 ? 13.249 -9.349 -12.560 1.00 77.19 114 ASN A N 1
ATOM 784 C CA . ASN A 1 114 ? 11.796 -9.356 -12.805 1.00 77.19 114 ASN A CA 1
ATOM 785 C C . ASN A 1 114 ? 11.063 -10.156 -11.710 1.00 77.19 114 ASN A C 1
ATOM 787 O O . ASN A 1 114 ? 10.683 -11.305 -11.931 1.00 77.19 114 ASN A O 1
ATOM 791 N N . ARG A 1 115 ? 10.889 -9.579 -10.514 1.00 84.00 115 ARG A N 1
ATOM 792 C CA . ARG A 1 115 ? 10.231 -10.261 -9.384 1.00 84.00 115 ARG A CA 1
ATOM 793 C C . ARG A 1 115 ? 8.960 -9.546 -8.934 1.00 84.00 115 ARG A C 1
ATOM 795 O O . ARG A 1 115 ? 9.037 -8.419 -8.458 1.00 84.00 115 ARG A O 1
ATOM 802 N N . SER A 1 116 ? 7.822 -10.236 -8.981 1.00 87.62 116 SER A N 1
ATOM 803 C CA . SER A 1 116 ? 6.514 -9.645 -8.691 1.00 87.62 116 SER A CA 1
ATOM 804 C C . SER A 1 116 ? 6.293 -9.254 -7.234 1.00 87.62 116 SER A C 1
ATOM 806 O O . SER A 1 116 ? 5.771 -8.175 -6.970 1.00 87.62 116 SER A O 1
ATOM 808 N N . GLY A 1 117 ? 6.712 -10.075 -6.267 1.00 90.62 117 GLY A N 1
ATOM 809 C CA . GLY A 1 117 ? 6.391 -9.812 -4.857 1.00 90.62 117 GLY A CA 1
ATOM 810 C C . GLY A 1 117 ? 4.885 -9.606 -4.651 1.00 90.62 117 GLY A C 1
ATOM 811 O O . GLY A 1 117 ? 4.093 -10.409 -5.136 1.00 90.62 117 GLY A O 1
ATOM 812 N N . LEU A 1 118 ? 4.494 -8.525 -3.968 1.00 91.00 118 LEU A N 1
ATOM 813 C CA . LEU A 1 118 ? 3.091 -8.193 -3.679 1.00 91.00 118 LEU A CA 1
ATOM 814 C C . LEU A 1 118 ? 2.524 -7.040 -4.532 1.00 91.00 118 LEU A C 1
ATOM 816 O O . LEU A 1 118 ? 1.524 -6.433 -4.139 1.00 91.00 118 LEU A O 1
ATOM 820 N N . HIS A 1 119 ? 3.116 -6.724 -5.694 1.00 90.81 119 HIS A N 1
ATOM 821 C CA . HIS A 1 119 ? 2.654 -5.611 -6.542 1.00 90.81 119 HIS A CA 1
ATOM 822 C C . HIS A 1 119 ? 1.165 -5.716 -6.906 1.00 90.81 119 HIS A C 1
ATOM 824 O O . HIS A 1 119 ? 0.434 -4.743 -6.737 1.00 90.81 119 HIS A O 1
ATOM 830 N N . THR A 1 120 ? 0.700 -6.889 -7.352 1.00 88.25 120 THR A N 1
ATOM 831 C CA . THR A 1 120 ? -0.697 -7.100 -7.774 1.00 88.25 120 THR A CA 1
ATOM 832 C C . THR A 1 120 ? -1.693 -6.708 -6.685 1.00 88.25 120 THR A C 1
ATOM 834 O O . THR A 1 120 ? -2.643 -5.981 -6.960 1.00 88.25 120 THR A O 1
ATOM 837 N N . LEU A 1 121 ? -1.440 -7.122 -5.440 1.00 87.44 121 LEU A N 1
ATOM 838 C CA . LEU A 1 121 ? -2.318 -6.827 -4.309 1.00 87.44 121 LEU A CA 1
ATOM 839 C C . LEU A 1 121 ? -2.380 -5.319 -4.019 1.00 87.44 121 LEU A C 1
ATOM 841 O O . LEU A 1 121 ? -3.459 -4.760 -3.842 1.00 87.44 121 LEU A O 1
ATOM 845 N N . HIS A 1 122 ? -1.230 -4.644 -4.013 1.00 88.50 122 HIS A N 1
ATOM 846 C CA . HIS A 1 122 ? -1.160 -3.218 -3.680 1.00 88.50 122 HIS A CA 1
ATOM 847 C C . HIS A 1 122 ? -1.793 -2.330 -4.756 1.00 88.50 122 HIS A C 1
ATOM 849 O O . HIS A 1 122 ? -2.482 -1.360 -4.429 1.00 88.50 122 HIS A O 1
ATOM 855 N N . LEU A 1 123 ? -1.606 -2.681 -6.030 1.00 85.88 123 LEU A N 1
ATOM 856 C CA . LEU A 1 123 ? -2.212 -1.955 -7.146 1.00 85.88 123 LEU A CA 1
ATOM 857 C C . LEU A 1 123 ? -3.736 -2.130 -7.179 1.00 85.88 123 LEU A C 1
ATOM 859 O O . LEU A 1 123 ? -4.445 -1.183 -7.510 1.00 85.88 123 LEU A O 1
ATOM 863 N N . GLN A 1 124 ? -4.246 -3.303 -6.785 1.00 83.88 124 GLN A N 1
ATOM 864 C CA . GLN A 1 124 ? -5.686 -3.565 -6.691 1.00 83.88 124 GLN A CA 1
ATOM 865 C C . GLN A 1 124 ? -6.346 -2.851 -5.505 1.00 83.88 124 GLN A C 1
ATOM 867 O O . GLN A 1 124 ? -7.406 -2.257 -5.674 1.00 83.88 124 GLN A O 1
ATOM 872 N N . LEU A 1 125 ? -5.736 -2.899 -4.315 1.00 78.12 125 LEU A N 1
ATOM 873 C CA . LEU A 1 125 ? -6.366 -2.393 -3.088 1.00 78.12 125 LEU A CA 1
ATOM 874 C C . LEU A 1 125 ? -6.428 -0.869 -3.006 1.00 78.12 125 LEU A C 1
ATOM 876 O O . LEU A 1 125 ? -7.350 -0.326 -2.408 1.00 78.12 125 LEU A O 1
ATOM 880 N N . LEU A 1 126 ? -5.430 -0.180 -3.552 1.00 66.31 126 LEU A N 1
ATOM 881 C CA . LEU A 1 126 ? -5.232 1.238 -3.258 1.00 66.31 126 LEU A CA 1
ATOM 882 C C . LEU A 1 126 ? -5.530 2.164 -4.439 1.00 66.31 126 LEU A C 1
ATOM 884 O O . LEU A 1 126 ? -5.461 3.382 -4.278 1.00 66.31 126 LEU A O 1
ATOM 888 N N . GLY A 1 127 ? -5.723 1.617 -5.646 1.00 68.19 127 GLY A N 1
ATOM 889 C CA . GLY A 1 127 ? -5.567 2.408 -6.871 1.00 68.19 127 GLY A CA 1
ATOM 890 C C . GLY A 1 127 ? -4.208 3.126 -6.918 1.00 68.19 127 GLY A C 1
ATOM 891 O O . GLY A 1 127 ? -4.081 4.187 -7.531 1.00 68.19 127 GLY A O 1
ATOM 892 N N . THR A 1 128 ? -3.205 2.594 -6.203 1.00 72.25 128 THR A N 1
ATOM 893 C CA . THR A 1 128 ? -1.869 3.185 -6.146 1.00 72.25 128 THR A CA 1
ATOM 894 C C . THR A 1 128 ? -1.176 3.026 -7.479 1.00 72.25 128 THR A C 1
ATOM 896 O O . THR A 1 128 ? -1.474 2.137 -8.274 1.00 72.25 128 THR A O 1
ATOM 899 N N . ASN A 1 129 ? -0.226 3.916 -7.725 1.00 83.12 129 ASN A N 1
ATOM 900 C CA . ASN A 1 129 ? 0.634 3.847 -8.890 1.00 83.12 129 ASN A CA 1
ATOM 901 C C . ASN A 1 129 ? 2.079 3.634 -8.439 1.00 83.12 129 ASN A C 1
ATOM 903 O O . ASN A 1 129 ? 2.403 3.689 -7.253 1.00 83.12 129 ASN A O 1
ATOM 907 N N . CYS A 1 130 ? 2.974 3.422 -9.398 1.00 86.25 130 CYS A N 1
ATOM 908 C CA . CYS A 1 130 ? 4.382 3.162 -9.119 1.00 86.25 130 CYS A CA 1
ATOM 909 C C . CYS A 1 130 ? 5.012 4.254 -8.236 1.00 86.25 130 CYS A C 1
ATOM 911 O O . CYS A 1 130 ? 5.808 3.947 -7.354 1.00 86.25 130 CYS A O 1
ATOM 913 N N . ALA A 1 131 ? 4.627 5.523 -8.413 1.00 86.38 131 ALA A N 1
ATOM 914 C CA . ALA A 1 131 ? 5.189 6.635 -7.650 1.00 86.38 131 ALA A CA 1
ATOM 915 C C . ALA A 1 131 ? 4.777 6.625 -6.169 1.00 86.38 131 ALA A C 1
ATOM 917 O O . ALA A 1 131 ? 5.466 7.238 -5.357 1.00 86.38 131 ALA A O 1
ATOM 918 N N . SER A 1 132 ? 3.723 5.895 -5.792 1.00 87.31 132 SER A N 1
ATOM 919 C CA . SER A 1 132 ? 3.340 5.719 -4.389 1.00 87.31 132 SER A CA 1
ATOM 920 C C . SER A 1 132 ? 4.442 5.044 -3.566 1.00 87.31 132 SER A C 1
ATOM 922 O O . SER A 1 132 ? 4.601 5.392 -2.402 1.00 87.31 132 SER A O 1
ATOM 924 N N . CYS A 1 133 ? 5.229 4.145 -4.169 1.00 89.19 133 CYS A N 1
ATOM 925 C CA . CYS A 1 133 ? 6.314 3.417 -3.493 1.00 89.19 133 CYS A CA 1
ATOM 926 C C . CYS A 1 133 ? 7.702 3.684 -4.095 1.00 89.19 133 CYS A C 1
ATOM 928 O O . CYS A 1 133 ? 8.710 3.431 -3.445 1.00 89.19 133 CYS A O 1
ATOM 930 N N . HIS A 1 134 ? 7.768 4.168 -5.334 1.00 89.31 134 HIS A N 1
ATOM 931 C CA . HIS A 1 134 ? 8.993 4.359 -6.114 1.00 89.31 134 HIS A CA 1
ATOM 932 C C . HIS A 1 134 ? 9.125 5.819 -6.576 1.00 89.31 134 HIS A C 1
ATOM 934 O O . HIS A 1 134 ? 9.343 6.107 -7.758 1.00 89.31 134 HIS A O 1
ATOM 940 N N . THR A 1 135 ? 8.954 6.772 -5.651 1.00 88.81 135 THR A N 1
ATOM 941 C CA . THR A 1 135 ? 9.029 8.212 -5.954 1.00 88.81 135 THR A CA 1
ATOM 942 C C . THR A 1 135 ? 10.382 8.559 -6.583 1.00 88.81 135 THR A C 1
ATOM 944 O O . THR A 1 135 ? 11.427 8.418 -5.952 1.00 88.81 135 THR A O 1
ATOM 947 N N . GLY A 1 136 ? 10.364 9.032 -7.834 1.00 83.31 136 GLY A N 1
ATOM 948 C CA . GLY A 1 136 ? 11.573 9.408 -8.577 1.00 83.31 136 GLY A CA 1
ATOM 949 C C . GLY A 1 136 ? 12.389 8.235 -9.143 1.00 83.31 136 GLY A C 1
ATOM 950 O O . GLY A 1 136 ? 13.472 8.465 -9.679 1.00 83.31 136 GLY A O 1
ATOM 951 N N . ALA A 1 137 ? 11.885 6.999 -9.065 1.00 83.19 137 ALA A N 1
ATOM 952 C CA . ALA A 1 137 ? 12.540 5.781 -9.563 1.00 83.19 137 ALA A CA 1
ATOM 953 C C . ALA A 1 137 ? 11.887 5.218 -10.842 1.00 83.19 137 ALA A C 1
ATOM 955 O O . ALA A 1 137 ? 11.904 4.014 -11.102 1.00 83.19 137 ALA A O 1
ATOM 956 N N . GLY A 1 138 ? 11.278 6.097 -11.642 1.00 74.25 138 GLY A N 1
ATOM 957 C CA . GLY A 1 138 ? 10.767 5.739 -12.964 1.00 74.25 138 GLY A CA 1
ATOM 958 C C . GLY A 1 138 ? 11.889 5.340 -13.924 1.00 74.25 138 GLY A C 1
ATOM 959 O O . GLY A 1 138 ? 13.042 5.712 -13.730 1.00 74.25 138 GLY A O 1
ATOM 960 N N . PHE A 1 139 ? 11.543 4.604 -14.979 1.00 70.38 139 PHE A N 1
ATOM 961 C CA . PHE A 1 139 ? 12.505 4.159 -15.988 1.00 70.38 139 PHE A CA 1
ATOM 962 C C . PHE A 1 139 ? 13.369 5.317 -16.525 1.00 70.38 139 PHE A C 1
ATOM 964 O O . PHE A 1 139 ? 12.851 6.395 -16.834 1.00 70.38 139 PHE A O 1
ATOM 971 N N . GLY A 1 140 ? 14.680 5.080 -16.634 1.00 62.75 140 GLY A N 1
ATOM 972 C CA . GLY A 1 140 ? 15.663 6.063 -17.100 1.00 62.75 140 GLY A CA 1
ATOM 973 C C . GLY A 1 140 ? 16.191 7.031 -16.033 1.00 62.75 140 GLY A C 1
ATOM 974 O O . GLY A 1 140 ? 16.922 7.951 -16.387 1.00 62.75 140 GLY A O 1
ATOM 975 N N . THR A 1 141 ? 15.843 6.857 -14.752 1.00 70.69 141 THR A N 1
ATOM 976 C CA . THR A 1 141 ? 16.478 7.597 -13.647 1.00 70.69 141 THR A CA 1
ATOM 977 C C . THR A 1 141 ? 17.547 6.756 -12.952 1.00 70.69 141 THR A C 1
ATOM 979 O O . THR A 1 141 ? 17.455 5.528 -12.918 1.00 70.69 141 THR A O 1
ATOM 982 N N . ASP A 1 142 ? 18.515 7.410 -12.305 1.00 72.31 142 ASP A N 1
ATOM 983 C CA . ASP A 1 142 ? 19.533 6.737 -11.478 1.00 72.31 142 ASP A CA 1
ATOM 984 C C . ASP A 1 142 ? 18.916 5.874 -10.367 1.00 72.31 142 ASP A C 1
ATOM 986 O O . ASP A 1 142 ? 19.494 4.883 -9.927 1.00 72.31 142 ASP A O 1
ATOM 990 N N . ASN A 1 143 ? 17.711 6.236 -9.924 1.00 76.94 143 ASN A N 1
ATOM 991 C CA . ASN A 1 143 ? 16.966 5.504 -8.910 1.00 76.94 143 ASN A CA 1
ATOM 992 C C . ASN A 1 143 ? 16.285 4.243 -9.455 1.00 76.94 143 ASN A C 1
ATOM 994 O O . ASN A 1 143 ? 15.808 3.447 -8.659 1.00 76.94 143 ASN A O 1
ATOM 998 N N . HIS A 1 144 ? 16.197 4.045 -10.770 1.00 74.75 144 HIS A N 1
ATOM 999 C CA . HIS A 1 144 ? 15.590 2.846 -11.350 1.00 74.75 144 HIS A CA 1
ATOM 1000 C C . HIS A 1 144 ? 16.543 1.642 -11.347 1.00 74.75 144 HIS A C 1
ATOM 1002 O O . HIS A 1 144 ? 16.096 0.505 -11.218 1.00 74.75 144 HIS A O 1
ATOM 1008 N N . ALA A 1 145 ? 17.849 1.895 -11.470 1.00 69.50 145 ALA A N 1
ATOM 1009 C CA . ALA A 1 145 ? 18.887 0.871 -11.559 1.00 69.50 145 ALA A CA 1
ATOM 1010 C C . ALA A 1 145 ? 20.230 1.415 -11.038 1.00 69.50 145 ALA A C 1
ATOM 1012 O O . ALA A 1 145 ? 21.147 1.711 -11.805 1.00 69.50 145 ALA A O 1
ATOM 1013 N N . LYS A 1 146 ? 20.347 1.577 -9.715 1.00 67.75 146 LYS A N 1
ATOM 1014 C CA . LYS A 1 146 ? 21.554 2.135 -9.088 1.00 67.75 146 LYS A CA 1
ATOM 1015 C C . LYS A 1 146 ? 22.631 1.062 -8.919 1.00 67.75 146 LYS A C 1
ATOM 1017 O O . LYS A 1 146 ? 22.357 0.002 -8.362 1.00 67.75 146 LYS A O 1
ATOM 1022 N N . ALA A 1 147 ? 23.872 1.349 -9.310 1.00 63.78 147 ALA A N 1
ATOM 1023 C CA . ALA A 1 147 ? 24.999 0.462 -9.020 1.00 63.78 147 ALA A CA 1
ATOM 1024 C C . ALA A 1 147 ? 25.190 0.275 -7.500 1.00 63.78 147 ALA A C 1
ATOM 1026 O O . ALA A 1 147 ? 25.123 1.236 -6.725 1.00 63.78 147 ALA A O 1
ATOM 1027 N N . THR A 1 148 ? 25.430 -0.960 -7.060 1.00 66.88 148 THR A N 1
ATOM 1028 C CA . THR A 1 148 ? 25.751 -1.273 -5.663 1.00 66.88 148 THR A CA 1
ATOM 1029 C C . THR A 1 148 ? 27.247 -1.111 -5.414 1.00 66.88 148 THR A C 1
ATOM 1031 O O . THR A 1 148 ? 28.069 -1.292 -6.312 1.00 66.88 148 THR A O 1
ATOM 1034 N N . ALA A 1 149 ? 27.627 -0.840 -4.162 1.00 67.25 149 ALA A N 1
ATOM 1035 C CA . ALA A 1 149 ? 29.036 -0.758 -3.758 1.00 67.25 149 ALA A CA 1
ATOM 1036 C C . ALA A 1 149 ? 29.820 -2.069 -3.993 1.00 67.25 149 ALA A C 1
ATOM 1038 O O . ALA A 1 149 ? 31.045 -2.061 -4.020 1.00 67.25 149 ALA A O 1
ATOM 1039 N N . THR A 1 150 ? 29.114 -3.188 -4.175 1.00 69.56 150 THR A N 1
ATOM 1040 C CA . THR A 1 150 ? 29.665 -4.522 -4.449 1.00 69.56 150 THR A CA 1
ATOM 1041 C C . THR A 1 150 ? 29.712 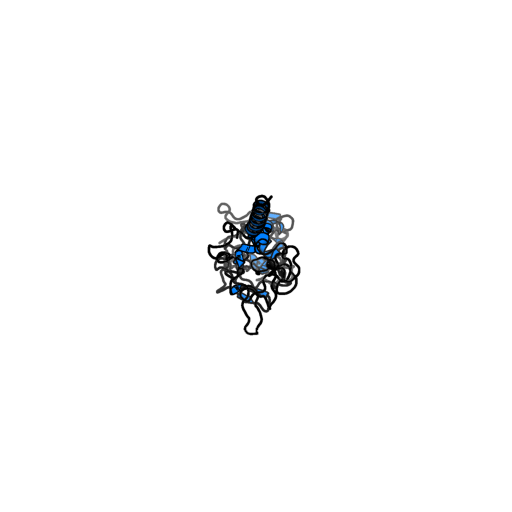-4.876 -5.941 1.00 69.56 150 THR A C 1
ATOM 1043 O O . THR A 1 150 ? 29.995 -6.022 -6.277 1.00 69.56 150 THR A O 1
ATOM 1046 N N . GLY A 1 151 ? 29.437 -3.924 -6.842 1.00 49.69 151 GLY A N 1
ATOM 1047 C CA . GLY A 1 151 ? 29.526 -4.129 -8.294 1.00 49.69 151 GLY A CA 1
ATOM 1048 C C . GLY A 1 151 ? 28.292 -4.770 -8.944 1.00 49.69 151 GLY A C 1
ATOM 1049 O O . GLY A 1 151 ? 28.382 -5.236 -10.076 1.00 49.69 151 GLY A O 1
ATOM 1050 N N . GLY A 1 152 ? 27.148 -4.805 -8.252 1.00 62.47 152 GLY A N 1
ATOM 1051 C CA . GLY A 1 152 ? 25.850 -5.229 -8.792 1.00 62.47 152 GLY A CA 1
ATOM 1052 C C . GLY A 1 152 ? 24.940 -4.049 -9.154 1.00 62.47 152 GLY A C 1
ATOM 1053 O O . GLY A 1 152 ? 25.343 -2.891 -9.077 1.00 62.47 152 GLY A O 1
ATOM 1054 N N . ILE A 1 153 ? 23.686 -4.334 -9.514 1.00 62.03 153 ILE A N 1
ATOM 1055 C CA . ILE A 1 153 ? 22.639 -3.329 -9.764 1.00 62.03 153 ILE A CA 1
ATOM 1056 C C . ILE A 1 153 ? 21.516 -3.543 -8.743 1.00 62.03 153 ILE A C 1
ATOM 1058 O O . ILE A 1 153 ? 21.002 -4.653 -8.603 1.00 62.03 153 ILE A O 1
ATOM 1062 N N . ALA A 1 154 ? 21.155 -2.494 -8.007 1.00 72.31 154 ALA A N 1
ATOM 1063 C CA . ALA A 1 154 ? 20.005 -2.487 -7.113 1.00 72.31 154 ALA A CA 1
ATOM 1064 C C . ALA A 1 154 ? 18.702 -2.361 -7.913 1.00 72.31 154 ALA A C 1
ATOM 1066 O O . ALA A 1 154 ? 18.672 -1.737 -8.974 1.00 72.31 154 ALA A O 1
ATOM 1067 N N . GLY A 1 155 ? 17.613 -2.914 -7.373 1.00 76.25 155 GLY A N 1
ATOM 1068 C CA . GLY A 1 155 ? 16.275 -2.645 -7.901 1.00 76.25 155 GLY A CA 1
ATOM 1069 C C . GLY A 1 155 ? 15.882 -1.171 -7.754 1.00 76.25 155 GLY A C 1
ATOM 1070 O O . GLY A 1 155 ? 16.563 -0.405 -7.067 1.00 76.25 155 GLY A O 1
ATOM 1071 N N . ALA A 1 156 ? 14.756 -0.797 -8.366 1.00 82.31 156 ALA A N 1
ATOM 1072 C CA . ALA A 1 156 ? 14.223 0.557 -8.276 1.00 82.31 156 ALA A CA 1
ATOM 1073 C C . ALA A 1 156 ? 14.092 1.003 -6.810 1.00 82.31 156 ALA A C 1
ATOM 1075 O O . ALA A 1 156 ? 13.500 0.302 -5.984 1.00 82.31 156 ALA A O 1
ATOM 1076 N N . THR A 1 157 ? 14.640 2.176 -6.491 1.00 86.62 157 THR A N 1
ATOM 1077 C CA . THR A 1 157 ? 14.644 2.743 -5.144 1.00 86.62 157 THR A CA 1
ATOM 1078 C C . THR A 1 157 ? 13.220 2.794 -4.608 1.00 86.62 157 THR A C 1
ATOM 1080 O O . THR A 1 157 ? 12.327 3.373 -5.231 1.00 86.62 157 THR A O 1
ATOM 1083 N N . VAL A 1 158 ? 13.009 2.186 -3.443 1.00 89.00 158 VAL A N 1
ATOM 1084 C CA . VAL A 1 158 ? 11.763 2.312 -2.690 1.00 89.00 158 VAL A CA 1
ATOM 1085 C C . VAL A 1 158 ? 11.833 3.619 -1.911 1.00 89.00 158 VAL A C 1
ATOM 1087 O O . VAL A 1 158 ? 12.695 3.797 -1.053 1.00 89.00 158 VAL A O 1
ATOM 1090 N N . ASN A 1 159 ? 10.950 4.550 -2.249 1.00 87.81 159 ASN A N 1
ATOM 1091 C CA . ASN A 1 159 ? 10.800 5.831 -1.583 1.00 87.81 159 ASN A CA 1
ATOM 1092 C C . ASN A 1 159 ? 9.344 6.304 -1.676 1.00 87.81 159 ASN A C 1
ATOM 1094 O O . ASN A 1 159 ? 8.749 6.312 -2.759 1.00 87.81 159 ASN A O 1
ATOM 1098 N N . PHE A 1 160 ? 8.795 6.735 -0.546 1.00 88.06 160 PHE A N 1
ATOM 1099 C CA . PHE A 1 160 ? 7.395 7.129 -0.418 1.00 88.06 160 PHE A CA 1
ATOM 1100 C C . PHE A 1 160 ? 7.252 8.658 -0.400 1.00 88.06 160 PHE A C 1
ATOM 1102 O O . PHE A 1 160 ? 8.106 9.354 0.160 1.00 88.06 160 PHE A O 1
ATOM 1109 N N . PRO A 1 161 ? 6.164 9.211 -0.962 1.00 88.12 161 PRO A N 1
ATOM 1110 C CA . PRO A 1 161 ? 5.849 10.622 -0.805 1.00 88.12 161 PRO A CA 1
ATOM 1111 C C . PRO A 1 161 ? 5.433 10.917 0.641 1.00 88.12 161 PRO A C 1
ATOM 1113 O O . PRO A 1 161 ? 4.790 10.100 1.298 1.00 88.12 161 PRO A O 1
ATOM 1116 N N . ALA A 1 162 ? 5.728 12.129 1.122 1.00 88.50 162 ALA A N 1
ATOM 1117 C CA . ALA A 1 162 ? 5.410 12.557 2.490 1.00 88.50 162 ALA A CA 1
ATOM 1118 C C . ALA A 1 162 ? 3.917 12.441 2.856 1.00 88.50 162 ALA A C 1
ATOM 1120 O O . ALA A 1 162 ? 3.591 12.297 4.033 1.00 88.50 162 ALA A O 1
ATOM 1121 N N . SER A 1 163 ? 3.021 12.465 1.864 1.00 86.50 163 SER A N 1
ATOM 1122 C CA . SER A 1 163 ? 1.579 12.268 2.045 1.00 86.50 163 SER A CA 1
ATOM 1123 C C . SER A 1 163 ? 1.202 10.876 2.557 1.00 86.50 163 SER A C 1
ATOM 1125 O O . SER A 1 163 ? 0.152 10.734 3.169 1.00 86.50 163 SER A O 1
ATOM 1127 N N . LEU A 1 164 ? 2.049 9.861 2.353 1.00 89.06 164 LEU A N 1
ATOM 1128 C CA . LEU A 1 164 ? 1.796 8.490 2.806 1.00 89.06 164 LEU A CA 1
ATOM 1129 C C . LEU A 1 164 ? 2.416 8.183 4.173 1.00 89.06 164 LEU A C 1
ATOM 1131 O O . LEU A 1 164 ? 2.499 7.019 4.567 1.00 89.06 164 LEU A O 1
ATOM 1135 N N . LYS A 1 165 ? 2.887 9.201 4.900 1.00 91.06 165 LYS A N 1
ATOM 1136 C CA . LYS A 1 165 ? 3.553 9.014 6.190 1.00 91.06 165 LYS A CA 1
ATOM 1137 C C . LYS A 1 165 ? 2.548 8.698 7.284 1.00 91.06 165 LYS A C 1
ATOM 1139 O O . LYS A 1 165 ? 1.530 9.370 7.427 1.00 91.06 165 LYS A O 1
ATOM 1144 N N . ALA A 1 166 ? 2.875 7.704 8.096 1.00 92.88 166 ALA A N 1
ATOM 1145 C CA . ALA A 1 166 ? 2.141 7.429 9.317 1.00 92.88 166 ALA A CA 1
ATOM 1146 C C . ALA A 1 166 ? 2.290 8.588 10.323 1.00 92.88 166 ALA A C 1
ATOM 1148 O O . ALA A 1 166 ? 3.345 9.219 10.399 1.00 92.88 166 ALA A O 1
ATOM 1149 N N . LYS A 1 167 ? 1.262 8.841 11.143 1.00 92.88 167 LYS A N 1
ATOM 1150 C CA . LYS A 1 167 ? 1.213 9.968 12.096 1.00 92.88 167 LYS A CA 1
ATOM 1151 C C . LYS A 1 167 ? 2.379 9.969 13.087 1.00 92.88 167 LYS A C 1
ATOM 1153 O O . LYS A 1 167 ? 2.929 11.017 13.403 1.00 92.88 167 LYS A O 1
ATOM 1158 N N . THR A 1 168 ? 2.747 8.785 13.567 1.00 88.88 168 THR A N 1
ATOM 1159 C CA . THR A 1 168 ? 3.759 8.562 14.609 1.00 88.88 168 THR A CA 1
ATOM 1160 C C . THR A 1 168 ? 5.177 8.387 14.073 1.00 88.88 168 THR A C 1
ATOM 1162 O O . THR A 1 168 ? 6.122 8.329 14.857 1.00 88.88 168 THR A O 1
ATOM 1165 N N . ALA A 1 169 ? 5.351 8.273 12.755 1.00 89.00 169 ALA A N 1
ATOM 1166 C CA . ALA A 1 169 ? 6.634 7.908 12.180 1.00 89.00 169 ALA A CA 1
ATOM 1167 C C . ALA A 1 169 ? 7.499 9.147 11.893 1.00 89.00 169 ALA A C 1
ATOM 1169 O O . ALA A 1 169 ? 7.053 10.058 11.184 1.00 89.00 169 ALA A O 1
ATOM 1170 N N . PRO A 1 170 ? 8.759 9.188 12.372 1.00 83.94 170 PRO A N 1
ATOM 1171 C CA . PRO A 1 170 ? 9.671 10.283 12.050 1.00 83.94 170 PRO A CA 1
ATOM 1172 C C . PRO A 1 170 ? 10.056 10.274 10.563 1.00 83.94 170 PRO A C 1
ATOM 1174 O O . PRO A 1 170 ? 10.191 11.330 9.946 1.00 83.94 170 PRO A O 1
ATOM 1177 N N . SER A 1 171 ? 10.187 9.083 9.972 1.00 84.31 171 SER A N 1
ATOM 1178 C CA . SER A 1 171 ? 10.486 8.865 8.556 1.00 84.31 171 SER A CA 1
ATOM 1179 C C . SER A 1 171 ? 9.962 7.504 8.091 1.00 84.31 171 SER A C 1
ATOM 1181 O O . SER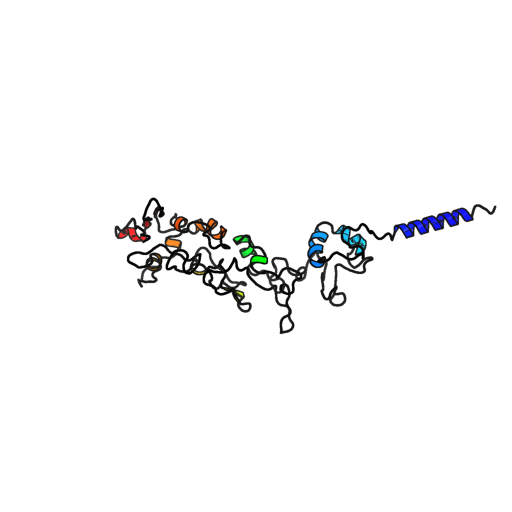 A 1 171 ? 9.566 6.671 8.909 1.00 84.31 171 SER A O 1
ATOM 1183 N N . PHE A 1 172 ? 9.950 7.300 6.776 1.00 87.94 172 PHE A N 1
ATOM 1184 C CA . PHE A 1 172 ? 9.670 6.007 6.157 1.00 87.94 172 PHE A CA 1
ATOM 1185 C C . PHE A 1 172 ? 10.886 5.092 6.255 1.00 87.94 172 PHE A C 1
ATOM 1187 O O . PHE A 1 172 ? 12.014 5.547 6.055 1.00 87.94 172 PHE A O 1
ATOM 1194 N N . GLY A 1 173 ? 10.653 3.803 6.486 1.00 88.06 173 GLY A N 1
ATOM 1195 C CA . GLY A 1 173 ? 11.690 2.780 6.428 1.00 88.06 173 GLY A CA 1
ATOM 1196 C C . GLY A 1 173 ? 11.363 1.712 5.392 1.00 88.06 173 GLY A C 1
ATOM 1197 O O . GLY A 1 173 ? 10.235 1.226 5.336 1.00 88.06 173 GLY A O 1
ATOM 1198 N N . TYR A 1 174 ? 12.361 1.326 4.598 1.00 89.94 174 TYR A N 1
ATOM 1199 C CA . TYR A 1 174 ? 12.349 0.081 3.833 1.00 89.94 174 TYR A CA 1
ATOM 1200 C C . TYR A 1 174 ? 13.596 -0.724 4.194 1.00 89.94 174 TYR A C 1
ATOM 1202 O O . TYR A 1 174 ? 14.723 -0.298 3.937 1.00 89.94 174 TYR A O 1
ATOM 1210 N N . ASP A 1 175 ? 13.387 -1.883 4.807 1.00 90.06 175 ASP A N 1
ATOM 1211 C CA . ASP A 1 175 ? 14.444 -2.845 5.083 1.00 90.06 175 ASP A CA 1
ATOM 1212 C C . ASP A 1 175 ? 14.554 -3.796 3.891 1.00 90.06 175 ASP A C 1
ATOM 1214 O O . ASP A 1 175 ? 13.744 -4.709 3.723 1.00 90.06 175 ASP A O 1
ATOM 1218 N N . ALA A 1 176 ? 15.571 -3.582 3.058 1.00 83.31 176 ALA A N 1
ATOM 1219 C CA . ALA A 1 176 ? 15.810 -4.402 1.877 1.00 83.31 176 ALA A CA 1
ATOM 1220 C C . ALA A 1 176 ? 16.225 -5.848 2.206 1.00 83.31 176 ALA A C 1
ATOM 1222 O O . ALA A 1 176 ? 16.011 -6.731 1.376 1.00 83.31 176 ALA A O 1
ATOM 1223 N N . ALA A 1 177 ? 16.802 -6.106 3.387 1.00 84.50 177 ALA A N 1
ATOM 1224 C CA . ALA A 1 177 ? 17.221 -7.447 3.791 1.00 84.50 177 ALA A CA 1
ATOM 1225 C C . ALA A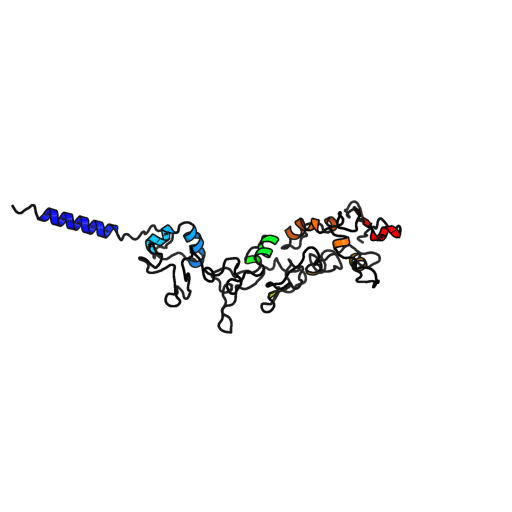 1 177 ? 16.015 -8.309 4.180 1.00 84.50 177 ALA A C 1
ATOM 1227 O O . ALA A 1 177 ? 15.950 -9.487 3.828 1.00 84.50 177 ALA A O 1
ATOM 1228 N N . ASN A 1 178 ? 15.039 -7.710 4.865 1.00 87.75 178 ASN A N 1
ATOM 1229 C CA . ASN A 1 178 ? 13.818 -8.397 5.283 1.00 87.75 178 ASN A CA 1
ATOM 1230 C C . ASN A 1 178 ? 12.644 -8.216 4.309 1.00 87.75 178 ASN A C 1
ATOM 1232 O O . ASN A 1 178 ? 11.673 -8.972 4.374 1.00 87.75 178 ASN A O 1
ATOM 1236 N N . GLY A 1 179 ? 12.739 -7.253 3.389 1.00 89.31 179 GLY A N 1
ATOM 1237 C CA . GLY A 1 179 ? 11.671 -6.879 2.469 1.00 89.31 179 GLY A CA 1
ATOM 1238 C C . GLY A 1 179 ? 10.470 -6.286 3.200 1.00 89.31 179 GLY A C 1
ATOM 1239 O O . GLY A 1 179 ? 9.343 -6.621 2.862 1.00 89.31 179 GLY A O 1
ATOM 1240 N N . THR A 1 180 ? 10.685 -5.472 4.232 1.00 93.38 180 THR A N 1
ATOM 1241 C CA . THR A 1 180 ? 9.607 -4.923 5.073 1.00 93.38 180 THR A CA 1
ATOM 1242 C C . THR A 1 180 ? 9.604 -3.404 5.046 1.00 93.38 180 THR A C 1
ATOM 1244 O O . THR A 1 180 ? 10.662 -2.774 4.998 1.00 93.38 180 THR A O 1
ATOM 1247 N N . CYS A 1 181 ? 8.416 -2.816 5.127 1.00 92.25 181 CYS A N 1
ATOM 1248 C CA . CYS A 1 181 ? 8.212 -1.377 5.211 1.00 92.25 181 CYS A CA 1
ATOM 1249 C C . CYS A 1 181 ? 7.854 -0.973 6.649 1.00 92.25 181 CYS A C 1
ATOM 1251 O O . CYS A 1 181 ? 7.304 -1.766 7.415 1.00 92.25 181 CYS A O 1
ATOM 1253 N N . SER A 1 182 ? 8.126 0.278 7.006 1.00 93.00 182 SER A N 1
ATOM 1254 C CA . SER A 1 182 ? 7.709 0.881 8.271 1.00 93.00 182 SER A CA 1
ATOM 1255 C C . SER A 1 182 ? 7.380 2.363 8.093 1.00 93.00 182 SER A C 1
ATOM 1257 O O . SER A 1 182 ? 7.822 3.019 7.145 1.00 93.00 182 SER A O 1
ATOM 1259 N N . GLY A 1 183 ? 6.556 2.897 8.996 1.00 92.31 183 GLY A N 1
ATOM 1260 C CA . GLY A 1 183 ? 6.199 4.317 8.996 1.00 92.31 183 GLY A CA 1
ATOM 1261 C C . GLY A 1 183 ? 5.269 4.766 7.862 1.00 92.31 183 GLY A C 1
ATOM 1262 O O . GLY A 1 183 ? 5.177 5.962 7.585 1.00 92.31 183 GLY A O 1
ATOM 1263 N N . VAL A 1 184 ? 4.556 3.831 7.227 1.00 91.25 184 VAL A N 1
ATOM 1264 C CA . VAL A 1 184 ? 3.570 4.104 6.166 1.00 91.25 184 VAL A CA 1
ATOM 1265 C C . VAL A 1 184 ? 2.142 4.133 6.711 1.00 91.25 184 VAL A C 1
ATOM 1267 O O . VAL A 1 184 ? 1.773 3.326 7.566 1.00 91.25 184 VAL A O 1
ATOM 1270 N N . ILE A 1 185 ? 1.320 5.050 6.202 1.00 90.12 185 ILE A N 1
ATOM 1271 C CA . ILE A 1 185 ? -0.068 5.241 6.642 1.00 90.12 185 ILE A CA 1
ATOM 1272 C C . ILE A 1 185 ? -0.953 4.026 6.341 1.00 90.12 185 ILE A C 1
ATOM 1274 O O . ILE A 1 185 ? -1.757 3.642 7.185 1.00 90.12 185 ILE A O 1
ATOM 1278 N N . CYS A 1 186 ? -0.736 3.358 5.202 1.00 88.69 186 CYS A N 1
ATOM 1279 C CA . CYS A 1 186 ? -1.557 2.229 4.755 1.00 88.69 186 CYS A CA 1
ATOM 1280 C C . CYS A 1 186 ? -1.527 1.031 5.723 1.00 88.69 186 CYS A C 1
ATOM 1282 O O . CYS A 1 186 ? -2.480 0.265 5.777 1.00 88.69 186 CYS A O 1
ATOM 1284 N N . HIS A 1 187 ? -0.446 0.883 6.496 1.00 90.88 187 HIS A N 1
ATOM 1285 C CA . HIS A 1 187 ? -0.291 -0.154 7.524 1.00 90.88 187 HIS A CA 1
ATOM 1286 C C . HIS A 1 187 ? -0.301 0.431 8.945 1.00 90.88 187 HIS A C 1
ATOM 1288 O O . HIS A 1 187 ? 0.266 -0.148 9.866 1.00 90.88 187 HIS A O 1
ATOM 1294 N N . GLY A 1 188 ? -0.883 1.620 9.136 1.00 90.44 188 GLY A N 1
ATOM 1295 C CA . GLY A 1 188 ? -0.999 2.251 10.455 1.00 90.44 188 GLY A CA 1
ATOM 1296 C C . GLY A 1 188 ? 0.343 2.545 11.133 1.00 90.44 188 GLY A C 1
ATOM 1297 O O . GLY A 1 188 ? 0.436 2.590 12.356 1.00 90.44 188 GLY A O 1
ATOM 1298 N N . GLY A 1 189 ? 1.418 2.729 10.364 1.00 91.19 189 GLY A N 1
ATOM 1299 C CA . GLY A 1 189 ? 2.764 2.934 10.904 1.00 91.19 189 GLY A CA 1
ATOM 1300 C C . GLY A 1 189 ? 3.404 1.697 11.537 1.00 91.19 189 GLY A C 1
ATOM 1301 O O . GLY A 1 189 ? 4.494 1.818 12.093 1.00 91.19 189 GLY A O 1
ATOM 1302 N N . LYS A 1 190 ? 2.771 0.524 11.431 1.00 91.88 190 LYS A N 1
ATOM 1303 C CA . LYS A 1 190 ? 3.329 -0.765 11.851 1.00 91.88 190 LYS A CA 1
ATOM 1304 C C . LYS A 1 190 ? 4.423 -1.230 10.889 1.00 91.88 190 LYS A C 1
ATOM 1306 O O . LYS A 1 190 ? 4.502 -0.782 9.743 1.00 91.88 190 LYS A O 1
ATOM 1311 N N . ASN A 1 191 ? 5.244 -2.171 11.353 1.00 92.25 191 ASN A N 1
ATOM 1312 C CA . ASN A 1 191 ? 6.111 -2.936 10.462 1.00 92.25 191 ASN A CA 1
ATOM 1313 C C . ASN A 1 191 ? 5.247 -3.871 9.618 1.00 92.25 191 ASN A C 1
ATOM 1315 O O . ASN A 1 191 ? 4.431 -4.620 10.156 1.00 92.25 191 ASN A O 1
ATOM 1319 N N . THR A 1 192 ? 5.424 -3.826 8.302 1.00 93.12 192 THR A N 1
ATOM 1320 C CA . THR A 1 192 ? 4.643 -4.661 7.391 1.00 93.12 192 THR A CA 1
ATOM 1321 C C . THR A 1 192 ? 5.120 -6.113 7.427 1.00 93.12 192 THR A C 1
ATOM 1323 O O . THR A 1 192 ? 6.281 -6.382 7.754 1.00 93.12 192 THR A O 1
ATOM 1326 N N . PR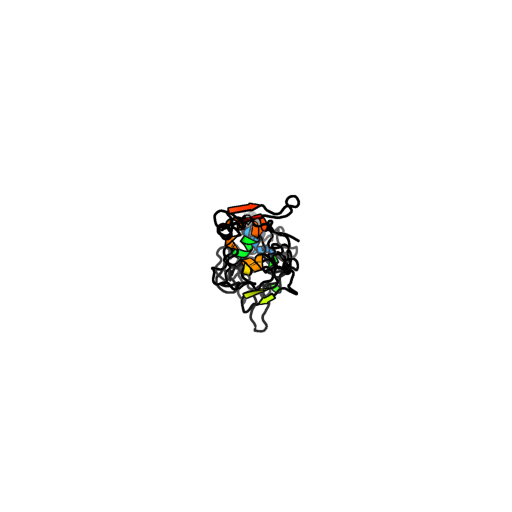O A 1 193 ? 4.278 -7.065 6.988 1.00 93.88 193 PRO A N 1
ATOM 1327 C CA . PRO A 1 193 ? 4.762 -8.367 6.562 1.00 93.88 193 PRO A CA 1
ATOM 1328 C C . PRO A 1 193 ? 5.818 -8.230 5.467 1.00 93.88 193 PRO A C 1
ATOM 1330 O O . PRO A 1 193 ? 5.958 -7.186 4.815 1.00 93.88 193 PRO A O 1
ATOM 1333 N N . LYS A 1 194 ? 6.535 -9.328 5.234 1.00 93.75 194 LYS A N 1
ATOM 1334 C CA . LYS A 1 194 ? 7.517 -9.403 4.158 1.00 93.75 194 LYS A CA 1
ATOM 1335 C C . LYS A 1 194 ? 6.835 -9.222 2.804 1.00 93.75 194 LYS A C 1
ATOM 1337 O O . LYS A 1 194 ? 5.903 -9.946 2.465 1.00 93.75 194 LYS A O 1
ATOM 1342 N N . TRP A 1 195 ? 7.384 -8.327 1.994 1.00 91.38 195 TRP A N 1
ATOM 1343 C CA . TRP A 1 195 ? 7.017 -8.101 0.597 1.00 91.38 195 TRP A CA 1
ATOM 1344 C C . TRP A 1 195 ? 7.129 -9.368 -0.258 1.00 91.38 195 TRP A C 1
ATOM 1346 O O . TRP A 1 195 ? 6.474 -9.507 -1.286 1.00 91.38 195 TRP A O 1
ATOM 1356 N N . TYR A 1 196 ? 7.966 -10.312 0.170 1.00 89.81 196 TYR A N 1
ATOM 1357 C CA . TYR A 1 196 ? 8.083 -11.629 -0.434 1.00 89.81 196 TYR A CA 1
ATOM 1358 C C . TYR A 1 196 ? 7.614 -12.687 0.565 1.00 89.81 196 TYR A C 1
ATOM 1360 O O . TYR A 1 196 ? 8.234 -12.872 1.611 1.00 89.81 196 TYR A O 1
ATOM 1368 N N . GLY A 1 197 ? 6.522 -13.378 0.230 1.00 88.38 197 GLY A N 1
ATOM 1369 C CA . GLY A 1 197 ? 5.995 -14.506 1.005 1.00 88.38 197 GLY A CA 1
ATOM 1370 C C . GLY A 1 197 ? 5.290 -14.145 2.318 1.00 88.38 197 GLY A C 1
ATOM 1371 O O . GLY A 1 197 ? 4.872 -15.055 3.025 1.00 88.38 197 GLY A O 1
ATOM 1372 N N . GLY A 1 198 ? 5.159 -12.861 2.663 1.00 92.00 198 GLY A N 1
ATOM 1373 C CA . GLY A 1 198 ? 4.327 -12.414 3.780 1.00 92.00 198 GLY A CA 1
ATOM 1374 C C . GLY A 1 198 ? 2.860 -12.254 3.381 1.00 92.00 198 GLY A C 1
ATOM 1375 O O . GLY A 1 198 ? 2.536 -12.067 2.208 1.00 92.00 198 GLY A O 1
ATOM 1376 N N . SER A 1 199 ? 1.976 -12.295 4.374 1.00 92.06 199 SER A N 1
ATOM 1377 C CA . SER A 1 199 ? 0.532 -12.122 4.207 1.00 92.06 199 SER A CA 1
ATOM 1378 C C . SER A 1 199 ? -0.085 -11.450 5.432 1.00 92.06 199 SER A C 1
ATOM 1380 O O . SER A 1 199 ? 0.488 -11.495 6.519 1.00 92.06 199 SER A O 1
ATOM 1382 N N . ILE A 1 200 ? -1.256 -10.846 5.234 1.00 90.50 200 ILE A N 1
ATOM 1383 C CA . ILE A 1 200 ? -2.189 -10.406 6.278 1.00 90.50 200 ILE A CA 1
ATOM 1384 C C . ILE A 1 200 ? -3.538 -11.007 5.907 1.00 90.50 200 ILE A C 1
ATOM 1386 O O . ILE A 1 200 ? -3.979 -10.838 4.766 1.00 90.50 200 ILE A O 1
ATOM 1390 N N . ASP A 1 201 ? -4.189 -11.675 6.850 1.00 90.25 201 ASP A N 1
ATOM 1391 C CA . ASP A 1 201 ? -5.595 -12.036 6.721 1.00 90.25 201 ASP A CA 1
ATOM 1392 C C . ASP A 1 201 ? -6.460 -10.883 7.242 1.00 90.25 201 ASP A C 1
ATOM 1394 O O . ASP A 1 201 ? -6.554 -10.620 8.439 1.00 90.25 201 ASP A O 1
ATOM 1398 N N . LEU A 1 202 ? -7.107 -10.170 6.321 1.00 85.88 202 LEU A N 1
ATOM 1399 C CA . LEU A 1 202 ? -7.933 -9.004 6.640 1.00 85.88 202 LEU A CA 1
ATOM 1400 C C . LEU A 1 202 ? -9.148 -9.347 7.518 1.00 85.88 202 LEU A C 1
ATOM 1402 O O . LEU A 1 202 ? -9.728 -8.443 8.120 1.00 85.88 202 LEU A O 1
ATOM 1406 N N . ALA A 1 203 ? -9.542 -10.622 7.599 1.00 86.12 203 ALA A N 1
ATOM 1407 C CA . ALA A 1 203 ? -10.649 -11.061 8.437 1.00 86.12 203 ALA A CA 1
ATOM 1408 C C . ALA A 1 203 ? -10.251 -11.255 9.909 1.00 86.12 203 ALA A C 1
ATOM 1410 O O . ALA A 1 203 ? -11.132 -11.223 10.767 1.00 86.12 203 ALA A O 1
ATOM 1411 N N . THR A 1 204 ? -8.964 -11.445 10.216 1.00 87.12 204 THR A N 1
ATOM 1412 C CA . THR A 1 204 ? -8.508 -11.809 11.572 1.00 87.12 204 THR A CA 1
ATOM 1413 C C . THR A 1 204 ? -7.383 -10.931 12.110 1.00 87.12 204 THR A C 1
ATOM 1415 O O . THR A 1 204 ? -7.302 -10.705 13.316 1.00 87.12 204 THR A O 1
ATOM 1418 N N . ASP A 1 205 ? -6.539 -10.378 11.244 1.00 91.19 205 ASP A N 1
ATOM 1419 C CA . ASP A 1 205 ? -5.282 -9.730 11.625 1.00 91.19 205 ASP A CA 1
ATOM 1420 C C . ASP A 1 205 ? -5.446 -8.218 11.846 1.00 91.19 205 ASP A C 1
ATOM 1422 O O . ASP A 1 205 ? -4.597 -7.414 11.458 1.00 91.19 205 ASP A O 1
ATOM 1426 N N . CYS A 1 206 ? -6.544 -7.795 12.477 1.00 89.88 206 CYS A N 1
ATOM 1427 C CA . CYS A 1 206 ? -6.903 -6.379 12.619 1.00 89.88 206 CYS A CA 1
ATOM 1428 C C . CYS A 1 206 ? -5.770 -5.550 13.262 1.00 89.88 206 CYS A C 1
ATOM 1430 O O . CYS A 1 206 ? -5.463 -4.435 12.833 1.00 89.88 206 CYS A O 1
ATOM 1432 N N . VAL A 1 207 ? -5.090 -6.120 14.260 1.00 90.75 207 VAL A N 1
ATOM 1433 C CA . VAL A 1 207 ? -3.998 -5.464 15.003 1.00 90.75 207 VAL A CA 1
ATOM 1434 C C . VAL A 1 207 ? -2.684 -5.346 14.219 1.00 90.75 207 VAL A C 1
ATOM 1436 O O . VAL A 1 207 ? -1.775 -4.632 14.646 1.00 90.75 207 VAL A O 1
ATOM 1439 N N . SER A 1 208 ? -2.583 -5.984 13.047 1.00 91.19 208 SER A N 1
ATOM 1440 C CA . SER A 1 208 ? -1.453 -5.795 12.125 1.00 91.19 208 SER A CA 1
ATOM 1441 C C . SER A 1 208 ? -1.430 -4.395 11.510 1.00 91.19 208 SER A C 1
ATOM 1443 O O . SER A 1 208 ? -0.376 -3.948 11.065 1.00 91.19 208 SER A O 1
ATOM 1445 N N . CYS A 1 209 ? -2.568 -3.691 11.520 1.00 91.00 209 CYS A N 1
ATOM 1446 C CA . CYS A 1 209 ? -2.675 -2.298 11.084 1.00 91.00 209 CYS A CA 1
ATOM 1447 C C . CYS A 1 209 ? -3.134 -1.367 12.210 1.00 91.00 209 CYS A C 1
ATOM 1449 O O . CYS A 1 209 ? -2.764 -0.196 12.219 1.00 91.00 209 CYS A O 1
ATOM 1451 N N . HIS A 1 210 ? -3.960 -1.857 13.132 1.00 91.44 210 HIS A N 1
ATOM 1452 C CA . HIS A 1 210 ? -4.646 -1.025 14.110 1.00 91.44 210 HIS A CA 1
ATOM 1453 C C . HIS A 1 210 ? -3.991 -1.083 15.495 1.00 91.44 210 HIS A C 1
ATOM 1455 O O . HIS A 1 210 ? -3.774 -2.157 16.052 1.00 91.44 210 HIS A O 1
ATOM 1461 N N . ASP A 1 211 ? -3.736 0.090 16.075 1.00 91.31 211 ASP A N 1
ATOM 1462 C CA . ASP A 1 211 ? -3.270 0.248 17.456 1.00 91.31 211 ASP A CA 1
ATOM 1463 C C . ASP A 1 211 ? -4.378 0.727 18.386 1.00 91.31 211 ASP A C 1
ATOM 1465 O O . ASP A 1 211 ? -5.180 1.581 17.999 1.00 91.31 211 ASP A O 1
ATOM 1469 N N . GLN A 1 212 ? -4.383 0.222 19.624 1.00 90.31 212 GLN A N 1
ATOM 1470 C CA . GLN A 1 212 ? -5.273 0.726 20.669 1.00 90.31 212 GLN A CA 1
ATOM 1471 C C . GLN A 1 212 ? -4.966 2.202 20.885 1.00 90.31 212 GLN A C 1
ATOM 1473 O O . GLN A 1 212 ? -3.832 2.581 21.182 1.00 90.31 212 GLN A O 1
ATOM 1478 N N . GLY A 1 213 ? -5.985 3.036 20.723 1.00 90.12 213 GLY A N 1
ATOM 1479 C CA . GLY A 1 213 ? -5.864 4.460 20.954 1.00 90.12 213 GLY A CA 1
ATOM 1480 C C . GLY A 1 213 ? -6.240 4.876 22.366 1.00 90.12 213 GLY A C 1
ATOM 1481 O O . GLY A 1 213 ? -7.076 4.235 23.001 1.00 90.12 213 GLY A O 1
ATOM 1482 N N . THR A 1 214 ? -5.665 5.986 22.827 1.00 88.00 214 THR A N 1
ATOM 1483 C CA . THR A 1 214 ? -6.089 6.701 24.049 1.00 88.00 214 THR A CA 1
ATOM 1484 C C . THR A 1 214 ? -7.176 7.740 23.768 1.00 88.00 214 THR A C 1
ATOM 1486 O O . THR A 1 214 ? -7.860 8.185 24.683 1.00 88.00 214 THR A O 1
ATOM 1489 N N . ALA A 1 215 ? -7.338 8.110 22.498 1.00 87.00 215 ALA A N 1
ATOM 1490 C CA . ALA A 1 215 ? -8.395 8.957 21.968 1.00 87.00 215 ALA A CA 1
ATOM 1491 C C . ALA A 1 215 ? -8.606 8.614 20.485 1.00 87.00 215 ALA A C 1
ATOM 1493 O O . ALA A 1 215 ? -7.816 7.873 19.887 1.00 87.00 215 ALA A O 1
ATOM 1494 N N . ALA A 1 216 ? -9.644 9.180 19.866 1.00 84.12 216 ALA A N 1
ATOM 1495 C CA . ALA A 1 216 ? -9.864 9.033 18.431 1.00 84.12 216 ALA A CA 1
ATOM 1496 C C . ALA A 1 216 ? -8.603 9.434 17.639 1.00 84.12 216 ALA A C 1
ATOM 1498 O O . ALA A 1 216 ? -7.997 10.482 17.885 1.00 84.12 216 ALA A O 1
ATOM 1499 N N . GLN A 1 217 ? -8.191 8.569 16.706 1.00 88.25 217 GLN A N 1
ATOM 1500 C CA . GLN A 1 217 ? -7.021 8.765 15.842 1.00 88.25 217 GLN A CA 1
ATOM 1501 C C . GLN A 1 217 ? -5.699 9.054 16.586 1.00 88.25 217 GLN A C 1
ATOM 1503 O O . GLN A 1 217 ? -4.817 9.752 16.069 1.00 88.25 217 GLN A O 1
ATOM 1508 N N . THR A 1 218 ? -5.553 8.566 17.819 1.00 91.31 218 THR A N 1
ATOM 1509 C CA . THR A 1 218 ? -4.360 8.779 18.648 1.00 91.31 218 THR A CA 1
ATOM 1510 C C . THR A 1 218 ? -3.923 7.451 19.253 1.00 91.31 218 THR A C 1
ATOM 1512 O O . THR A 1 218 ? -4.743 6.851 19.934 1.00 91.31 218 THR A O 1
ATOM 1515 N N . PRO A 1 219 ? -2.666 7.002 19.070 1.00 92.19 219 PRO A N 1
ATOM 1516 C CA . PRO A 1 219 ? -1.549 7.748 18.484 1.00 92.19 219 PRO A CA 1
ATOM 1517 C C . PRO A 1 219 ? -1.538 7.785 16.945 1.00 92.19 219 PRO A C 1
ATOM 1519 O O . PRO A 1 219 ? -0.910 8.676 16.374 1.00 92.19 219 PRO A O 1
ATOM 1522 N N . GLN A 1 220 ? -2.243 6.873 16.271 1.00 93.19 220 GLN A N 1
ATOM 1523 C CA . GLN A 1 220 ? -2.254 6.738 14.812 1.00 93.19 220 GLN A CA 1
ATOM 1524 C C . GLN A 1 220 ? -3.595 7.154 14.195 1.00 93.19 220 GLN A C 1
ATOM 1526 O O . GLN A 1 220 ? -4.632 7.009 14.834 1.00 93.19 220 GLN A O 1
ATOM 1531 N N . TYR A 1 221 ? -3.602 7.591 12.928 1.00 91.44 221 TYR A N 1
ATOM 1532 C CA . TYR A 1 221 ? -4.834 7.915 12.185 1.00 91.44 221 TYR A CA 1
ATOM 1533 C C . TYR A 1 221 ? -5.892 6.805 12.222 1.00 91.44 221 TYR A C 1
ATOM 1535 O O . TYR A 1 221 ? -7.078 7.091 12.317 1.00 91.44 221 TYR A O 1
ATOM 1543 N N . ASN A 1 222 ? -5.465 5.543 12.198 1.00 90.31 222 ASN A N 1
ATOM 1544 C CA . ASN A 1 222 ? -6.343 4.381 12.257 1.00 90.31 222 ASN A CA 1
ATOM 1545 C C . ASN A 1 222 ? -6.402 3.729 13.652 1.00 90.31 222 ASN A C 1
ATOM 1547 O O . ASN A 1 222 ? -6.841 2.587 13.761 1.00 90.31 222 ASN A O 1
ATOM 1551 N N . SER A 1 223 ? -5.963 4.405 14.718 1.00 91.56 223 SER A N 1
ATOM 1552 C CA . SER A 1 223 ? -6.078 3.854 16.072 1.00 91.56 223 SER A CA 1
ATOM 1553 C C . SER A 1 223 ? -7.540 3.662 16.466 1.00 91.56 223 SER A C 1
ATOM 1555 O O . SER A 1 223 ? -8.355 4.577 16.318 1.00 91.56 223 SER A O 1
ATOM 1557 N N . TYR A 1 224 ? -7.864 2.480 16.989 1.00 89.75 224 TYR A N 1
ATOM 1558 C CA . TYR A 1 224 ? -9.214 2.177 17.451 1.00 89.75 224 TYR A CA 1
ATOM 1559 C C . TYR A 1 224 ? -9.440 2.763 18.841 1.00 89.75 224 TYR A C 1
ATOM 1561 O O . TYR A 1 224 ? -8.615 2.632 19.744 1.00 89.75 224 TYR A O 1
ATOM 1569 N N . PHE A 1 225 ? -10.574 3.434 19.007 1.00 86.81 225 PHE A N 1
ATOM 1570 C CA . PHE A 1 225 ? -10.978 4.052 20.259 1.00 86.81 225 PHE A CA 1
ATOM 1571 C C . PHE A 1 225 ? -12.501 4.089 20.319 1.00 86.81 225 PHE A C 1
ATOM 1573 O O . PHE A 1 225 ? -13.150 4.491 19.356 1.00 86.81 225 PHE A O 1
ATOM 1580 N N . SER A 1 226 ? -13.070 3.671 21.445 1.00 80.88 226 SER A N 1
ATOM 1581 C CA . SER A 1 226 ? -14.524 3.602 21.639 1.00 80.88 226 SER A CA 1
ATOM 1582 C C . SER A 1 226 ? -14.992 4.366 22.875 1.00 80.88 226 SER A C 1
ATOM 1584 O O . SER A 1 226 ? -16.047 4.043 23.411 1.00 80.88 226 SER A O 1
ATOM 1586 N N . GLY A 1 227 ? -14.210 5.337 23.350 1.00 80.06 227 GLY A N 1
ATOM 1587 C CA . GLY A 1 227 ? -14.509 6.065 24.580 1.00 80.06 227 GLY A CA 1
ATOM 1588 C C . GLY A 1 227 ? -14.000 5.363 25.838 1.00 80.06 227 GLY A C 1
ATOM 1589 O O . GLY A 1 227 ? -13.337 4.316 25.784 1.00 80.06 227 GLY A O 1
ATOM 1590 N N . THR A 1 228 ? -14.322 5.960 26.985 1.00 77.81 228 THR A N 1
ATOM 1591 C CA . THR A 1 228 ? -13.931 5.452 28.301 1.00 77.81 228 THR A CA 1
ATOM 1592 C C . THR A 1 228 ? -15.145 5.192 29.184 1.00 77.81 228 THR A C 1
ATOM 1594 O O . THR A 1 228 ? -16.164 5.873 29.103 1.00 77.81 228 THR A O 1
ATOM 1597 N N . TYR A 1 229 ? -15.033 4.201 30.062 1.00 75.12 229 TYR A N 1
ATOM 1598 C CA . TYR A 1 229 ? -15.989 3.956 31.132 1.00 75.12 229 TYR A CA 1
ATOM 1599 C C . TYR A 1 229 ? -15.236 3.889 32.454 1.00 75.12 229 TYR A C 1
ATOM 1601 O O . TYR A 1 229 ? -14.324 3.079 32.614 1.00 75.12 229 TYR A O 1
ATOM 1609 N N . ASN A 1 230 ? -15.605 4.760 33.396 1.00 77.62 230 ASN A N 1
ATOM 1610 C CA . ASN A 1 230 ? -14.931 4.891 34.690 1.00 77.62 230 ASN A CA 1
ATOM 1611 C C . ASN A 1 230 ? -13.399 5.075 34.563 1.00 77.62 230 ASN A C 1
ATOM 1613 O O . ASN A 1 230 ? -12.627 4.488 35.316 1.00 77.62 230 ASN A O 1
ATOM 1617 N N . GLY A 1 231 ? -12.962 5.846 33.560 1.00 76.44 231 GLY A N 1
ATOM 1618 C CA . GLY A 1 231 ? -11.546 6.125 33.295 1.00 76.44 231 GLY A CA 1
ATOM 1619 C C . GLY A 1 231 ? -10.777 5.031 32.542 1.00 76.44 231 GLY A C 1
ATOM 1620 O O . GLY A 1 231 ? -9.613 5.251 32.224 1.00 76.44 231 GLY A O 1
ATOM 1621 N N . ALA A 1 232 ? -11.398 3.891 32.218 1.00 78.44 232 ALA A N 1
ATOM 1622 C CA . ALA A 1 232 ? -10.776 2.812 31.443 1.00 78.44 232 ALA A CA 1
ATOM 1623 C C . ALA A 1 232 ? -11.278 2.790 29.993 1.00 78.44 232 ALA A C 1
ATOM 1625 O O . ALA A 1 232 ? -12.454 3.059 29.736 1.00 78.44 232 ALA A O 1
ATOM 1626 N N . ASN A 1 233 ? -10.412 2.441 29.038 1.00 82.50 233 ASN A N 1
ATOM 1627 C CA . ASN A 1 233 ? -10.805 2.317 27.638 1.00 82.50 233 ASN A CA 1
ATOM 1628 C C . ASN A 1 233 ? -11.743 1.118 27.443 1.00 82.50 233 ASN A C 1
ATOM 1630 O O . ASN A 1 233 ? -11.466 0.005 27.896 1.00 82.50 233 ASN A O 1
ATOM 1634 N N . LEU A 1 234 ? -12.852 1.323 26.733 1.00 81.50 234 LEU A N 1
ATOM 1635 C CA . LEU A 1 234 ? -13.827 0.255 26.509 1.00 81.50 234 LEU A CA 1
ATOM 1636 C C . LEU A 1 234 ? -13.264 -0.923 25.692 1.00 81.50 234 LEU A C 1
ATOM 1638 O O . LEU A 1 234 ? -13.632 -2.065 25.969 1.00 81.50 234 LEU A O 1
ATOM 1642 N N . HIS A 1 235 ? -12.369 -0.692 24.727 1.00 86.00 235 HIS A N 1
ATOM 1643 C CA . HIS A 1 235 ? -11.721 -1.786 23.997 1.00 86.00 235 HIS A CA 1
ATOM 1644 C C . HIS A 1 235 ? -10.743 -2.568 24.883 1.00 86.00 235 HIS A C 1
ATOM 1646 O O . HIS A 1 235 ? -10.730 -3.791 24.809 1.00 86.00 235 HIS A O 1
ATOM 1652 N N . GLU A 1 236 ? -9.995 -1.910 25.774 1.00 82.56 236 GLU A N 1
ATOM 1653 C CA . GLU A 1 236 ? -9.068 -2.588 26.697 1.00 82.56 236 GLU A CA 1
ATOM 1654 C C . GLU A 1 236 ? -9.786 -3.572 27.632 1.00 82.56 236 GLU A C 1
ATOM 1656 O O . GLU A 1 236 ? -9.259 -4.645 27.934 1.00 82.56 236 GLU A O 1
ATOM 1661 N N . ILE A 1 237 ? -11.009 -3.233 28.055 1.00 79.62 237 ILE A N 1
ATOM 1662 C CA . ILE A 1 237 ? -11.852 -4.108 28.879 1.00 79.62 237 ILE A CA 1
ATOM 1663 C C . ILE A 1 237 ? -12.252 -5.368 28.101 1.00 79.62 237 ILE A C 1
ATOM 1665 O O . ILE A 1 237 ? -12.144 -6.472 28.631 1.00 79.62 237 ILE A O 1
ATOM 1669 N N . HIS A 1 238 ? -12.705 -5.226 26.852 1.00 81.19 238 HIS A N 1
ATOM 1670 C CA . HIS A 1 238 ? -13.198 -6.362 26.064 1.00 81.19 238 HIS A CA 1
ATOM 1671 C C . HIS A 1 238 ? -12.065 -7.208 25.484 1.00 81.19 238 HIS A C 1
ATOM 1673 O O . HIS A 1 238 ? -12.141 -8.430 25.520 1.00 81.19 238 HIS A O 1
ATOM 1679 N N . LEU A 1 239 ? -10.972 -6.594 25.037 1.00 81.69 239 LEU A N 1
ATOM 1680 C CA . LEU A 1 239 ? -9.782 -7.308 24.567 1.00 81.69 239 LEU A CA 1
ATOM 1681 C C . LEU A 1 239 ? -8.962 -7.922 25.719 1.00 81.69 239 LEU A C 1
ATOM 1683 O O . LEU A 1 239 ? -7.916 -8.513 25.472 1.00 81.69 239 LEU A O 1
ATOM 1687 N N . HIS A 1 240 ? -9.440 -7.809 26.967 1.00 71.06 240 HIS A N 1
ATOM 1688 C CA . HIS A 1 240 ? -8.813 -8.355 28.174 1.00 71.06 240 HIS A CA 1
ATOM 1689 C C . HIS A 1 240 ? -7.384 -7.842 28.422 1.00 71.06 240 HIS A C 1
ATOM 1691 O O . HIS A 1 240 ? -6.561 -8.528 29.024 1.00 71.06 240 HIS A O 1
ATOM 1697 N N . LEU A 1 241 ? -7.088 -6.606 28.014 1.00 65.00 241 LEU A N 1
ATOM 1698 C CA . LEU A 1 241 ? -5.782 -5.980 28.253 1.00 65.00 241 LEU A CA 1
ATOM 1699 C C . LEU A 1 241 ? -5.596 -5.536 29.715 1.00 65.00 241 LEU A C 1
ATOM 1701 O O . LEU A 1 241 ? -4.469 -5.307 30.145 1.00 65.00 241 LEU A O 1
ATOM 1705 N N . LEU A 1 242 ? -6.688 -5.428 30.483 1.00 57.03 242 LEU A N 1
ATOM 1706 C CA . LEU A 1 242 ? -6.680 -4.926 31.865 1.00 57.03 242 LEU A CA 1
ATOM 1707 C C . LEU A 1 242 ? -7.128 -5.940 32.925 1.00 57.03 242 LEU A C 1
ATOM 1709 O O . LEU A 1 242 ? -6.893 -5.710 34.110 1.00 57.03 242 LEU A O 1
ATOM 1713 N N . VAL A 1 243 ? -7.785 -7.043 32.545 1.00 55.56 243 VAL A N 1
ATOM 1714 C CA . VAL A 1 243 ? -8.315 -8.021 33.511 1.00 55.56 243 VAL A CA 1
ATOM 1715 C C . VAL A 1 243 ? -8.047 -9.447 33.017 1.00 55.56 243 VAL A C 1
ATOM 1717 O O . VAL A 1 243 ? -8.746 -9.915 32.116 1.00 55.56 243 VAL A O 1
ATOM 1720 N N . PRO A 1 244 ? -7.064 -10.166 33.589 1.00 48.06 244 PRO A N 1
ATOM 1721 C CA . PRO A 1 244 ? -6.854 -11.573 33.279 1.00 48.06 244 PRO A CA 1
ATOM 1722 C C . PRO A 1 244 ? -8.011 -12.408 33.846 1.00 48.06 244 PRO A C 1
ATOM 1724 O O . PRO A 1 244 ? -8.236 -12.470 35.052 1.00 48.06 244 PRO A O 1
ATOM 1727 N N . ASN A 1 245 ? -8.756 -13.052 32.955 1.00 51.50 245 ASN A N 1
ATOM 1728 C CA . ASN A 1 245 ? -9.827 -14.000 33.245 1.00 51.50 245 ASN A CA 1
ATOM 1729 C C . ASN A 1 245 ? -9.627 -15.219 32.322 1.00 51.50 245 ASN A C 1
ATOM 1731 O O . ASN A 1 245 ? -9.191 -15.080 31.186 1.00 51.50 245 ASN A O 1
ATOM 1735 N N . THR A 1 246 ? -9.938 -16.414 32.822 1.00 50.41 246 THR A N 1
ATOM 1736 C CA . THR A 1 246 ? -9.831 -17.731 32.169 1.00 50.41 246 THR A CA 1
ATOM 1737 C C . THR A 1 246 ? -10.864 -18.019 31.060 1.00 50.41 246 THR A C 1
ATOM 1739 O O . THR A 1 246 ? -11.019 -19.172 30.663 1.00 50.41 246 THR A O 1
ATOM 1742 N N . SER A 1 247 ? -11.617 -17.026 30.588 1.00 58.50 247 SER A N 1
ATOM 1743 C CA . SER A 1 247 ? -12.660 -17.182 29.563 1.00 58.50 247 SER A CA 1
ATOM 1744 C C . SER A 1 247 ? -12.108 -16.851 28.176 1.00 58.50 247 SER A C 1
ATOM 1746 O O . SER A 1 247 ? -11.144 -16.101 28.049 1.00 58.50 247 SER A O 1
ATOM 1748 N N . THR A 1 248 ? -12.714 -17.421 27.132 1.00 63.00 248 THR A N 1
ATOM 1749 C CA . THR A 1 248 ? -12.344 -17.198 25.724 1.00 63.00 248 THR A CA 1
ATOM 1750 C C . THR A 1 248 ? -12.127 -15.709 25.417 1.00 63.00 248 THR A C 1
ATOM 1752 O O . THR A 1 248 ? -13.035 -14.920 25.699 1.00 63.00 248 THR A O 1
ATOM 1755 N N . PRO A 1 249 ? -10.974 -15.321 24.834 1.00 68.94 249 PRO A N 1
ATOM 1756 C CA . PRO A 1 249 ? -10.701 -13.938 24.458 1.00 68.94 249 PRO A CA 1
ATOM 1757 C C . PRO A 1 249 ? -11.790 -13.412 23.523 1.00 68.94 249 PRO A C 1
ATOM 1759 O O . PRO A 1 249 ? -12.106 -14.064 22.530 1.00 68.94 249 PRO A O 1
ATOM 1762 N N . ILE A 1 250 ? -12.345 -12.238 23.832 1.00 84.31 250 ILE A N 1
ATOM 1763 C CA . ILE A 1 250 ? -13.183 -11.510 22.877 1.00 84.31 250 ILE A CA 1
ATOM 1764 C C . ILE A 1 250 ? -12.254 -10.911 21.827 1.00 84.31 250 ILE A C 1
ATOM 1766 O O . ILE A 1 250 ? -11.269 -10.249 22.162 1.00 84.31 250 ILE A O 1
ATOM 1770 N N . VAL A 1 251 ? -12.572 -11.145 20.562 1.00 86.94 251 VAL A N 1
ATOM 1771 C CA . VAL A 1 251 ? -11.809 -10.635 19.420 1.00 86.94 251 VAL A CA 1
ATOM 1772 C C . VAL A 1 251 ? -12.606 -9.569 18.681 1.00 86.94 251 VAL A C 1
ATOM 1774 O O . VAL A 1 251 ? -13.816 -9.433 18.855 1.00 86.94 251 VAL A O 1
ATOM 1777 N N . CYS A 1 252 ? -11.938 -8.800 17.819 1.00 89.88 252 CYS A N 1
ATOM 1778 C CA . CYS A 1 252 ? -12.570 -7.718 17.062 1.00 89.88 252 CYS A CA 1
ATOM 1779 C C . CYS A 1 252 ? -13.840 -8.189 16.332 1.00 89.88 252 CYS A C 1
ATOM 1781 O O . CYS A 1 252 ? -14.854 -7.494 16.355 1.00 89.88 252 CYS A O 1
ATOM 1783 N N . THR A 1 253 ? -13.813 -9.395 15.756 1.00 91.25 253 THR A N 1
ATOM 1784 C CA . THR A 1 253 ? -14.920 -9.960 14.972 1.00 91.25 253 THR A CA 1
ATOM 1785 C C . THR A 1 253 ? -16.128 -10.409 15.794 1.00 91.25 253 THR A C 1
ATOM 1787 O O . THR A 1 253 ? -17.188 -10.664 15.226 1.00 91.25 253 THR A O 1
ATOM 1790 N N . ASP A 1 254 ? -16.024 -10.466 17.126 1.00 90.56 254 ASP A N 1
ATOM 1791 C CA . ASP A 1 254 ? -17.198 -10.674 17.983 1.00 90.56 254 ASP A CA 1
ATOM 1792 C C . ASP A 1 254 ? -18.120 -9.447 17.988 1.00 90.56 254 ASP A C 1
ATOM 1794 O O . ASP A 1 254 ? -19.323 -9.583 18.215 1.00 90.56 254 ASP A O 1
ATOM 1798 N N . CYS A 1 255 ? -17.574 -8.260 17.705 1.00 90.06 255 CYS A N 1
ATOM 1799 C CA . CYS A 1 255 ? -18.320 -7.004 17.628 1.00 90.06 255 CYS A CA 1
ATOM 1800 C C . CYS A 1 255 ? -18.422 -6.467 16.197 1.00 90.06 255 CYS A C 1
ATOM 1802 O O . CYS A 1 255 ? -19.468 -5.936 15.825 1.00 90.06 255 CYS A O 1
ATOM 1804 N N . HIS A 1 256 ? -17.355 -6.602 15.409 1.00 90.50 256 HIS A N 1
ATOM 1805 C CA . HIS A 1 256 ? -17.211 -6.009 14.085 1.00 90.50 256 HIS A CA 1
ATOM 1806 C C . HIS A 1 256 ? -17.418 -7.040 12.974 1.00 90.50 256 HIS A C 1
ATOM 1808 O O . HIS A 1 256 ? -16.747 -8.067 12.914 1.00 90.50 256 HIS A O 1
ATOM 1814 N N . ASN A 1 257 ? -18.328 -6.756 12.052 1.00 90.69 257 ASN A N 1
ATOM 1815 C CA . ASN A 1 257 ? -18.651 -7.643 10.948 1.00 90.69 257 ASN A CA 1
ATOM 1816 C C . ASN A 1 257 ? -17.689 -7.449 9.777 1.00 90.69 257 ASN A C 1
ATOM 1818 O O . ASN A 1 257 ? -17.682 -6.406 9.123 1.00 90.69 257 ASN A O 1
ATOM 1822 N N . THR A 1 258 ? -16.937 -8.492 9.443 1.00 88.38 258 THR A N 1
ATOM 1823 C CA . THR A 1 258 ? -15.984 -8.490 8.325 1.00 88.38 258 THR A CA 1
ATOM 1824 C C . THR A 1 258 ? -16.645 -8.328 6.952 1.00 88.38 258 THR A C 1
ATOM 1826 O O . THR A 1 258 ? -15.990 -7.891 6.010 1.00 88.38 258 THR A O 1
ATOM 1829 N N . ALA A 1 259 ? -17.957 -8.556 6.817 1.00 86.69 259 ALA A N 1
ATOM 1830 C CA . ALA A 1 259 ? -18.683 -8.229 5.586 1.00 86.69 259 ALA A CA 1
ATOM 1831 C C . ALA A 1 259 ? -18.701 -6.715 5.284 1.00 86.69 259 ALA A C 1
ATOM 1833 O O . ALA A 1 259 ? -18.918 -6.316 4.142 1.00 86.69 259 ALA A O 1
ATOM 1834 N N . SER A 1 260 ? -18.433 -5.866 6.283 1.00 81.25 260 SER A N 1
ATOM 1835 C CA . SER A 1 260 ? -18.319 -4.410 6.116 1.00 81.25 260 SER A CA 1
ATOM 1836 C C . SER A 1 260 ? -16.950 -3.944 5.588 1.00 81.25 260 SER A C 1
ATOM 1838 O O . SER A 1 260 ? -16.755 -2.754 5.351 1.00 81.25 260 SER A O 1
ATOM 1840 N N . LEU A 1 261 ? -16.000 -4.861 5.344 1.00 79.12 261 LEU A N 1
ATOM 1841 C CA . LEU A 1 261 ? -14.638 -4.525 4.903 1.00 79.12 261 LEU A CA 1
ATOM 1842 C C . LEU A 1 261 ? -14.561 -3.905 3.497 1.00 79.12 261 LEU A C 1
ATOM 1844 O O . LEU A 1 261 ? -13.551 -3.290 3.164 1.00 79.12 261 LEU A O 1
ATOM 1848 N N . ALA A 1 262 ? -15.606 -4.010 2.671 1.00 73.00 262 ALA A N 1
ATOM 1849 C CA . ALA A 1 262 ? -15.589 -3.482 1.303 1.00 73.00 262 ALA A CA 1
ATOM 1850 C C . ALA A 1 262 ? -15.318 -1.962 1.238 1.00 73.00 262 ALA A C 1
ATOM 1852 O O . ALA A 1 262 ? -14.590 -1.506 0.360 1.00 73.00 262 ALA A O 1
ATOM 1853 N N . SER A 1 263 ? -15.846 -1.179 2.187 1.00 72.75 263 SER A N 1
ATOM 1854 C CA . SER A 1 263 ? -15.600 0.271 2.286 1.00 72.75 263 SER A CA 1
ATOM 1855 C C . SER A 1 263 ? -14.362 0.630 3.112 1.00 72.75 263 SER A C 1
ATOM 1857 O O . SER A 1 263 ? -13.994 1.798 3.200 1.00 72.75 263 SER A O 1
ATOM 1859 N N . HIS A 1 264 ? -13.706 -0.350 3.736 1.00 79.88 264 HIS A N 1
ATOM 1860 C CA . HIS A 1 264 ? -12.587 -0.107 4.647 1.00 79.88 264 HIS A CA 1
ATOM 1861 C C . HIS A 1 264 ? -11.338 0.410 3.913 1.00 79.88 264 HIS A C 1
ATOM 1863 O O . HIS A 1 264 ? -10.574 1.201 4.462 1.00 79.88 264 HIS A O 1
ATOM 1869 N N . PHE A 1 265 ? -11.146 0.007 2.652 1.00 79.50 265 PHE A N 1
ATOM 1870 C CA . PHE A 1 265 ? -9.911 0.271 1.904 1.00 79.50 265 PHE A CA 1
ATOM 1871 C C . PHE A 1 265 ? -9.951 1.485 0.973 1.00 79.50 265 PHE A C 1
ATOM 1873 O O . PHE A 1 265 ? -8.943 1.813 0.352 1.00 79.50 265 PHE A O 1
ATOM 1880 N N . THR A 1 266 ? -11.073 2.202 0.901 1.00 79.56 266 THR A N 1
ATOM 1881 C CA . THR A 1 266 ? -11.261 3.293 -0.071 1.00 79.56 266 THR A CA 1
ATOM 1882 C C . THR A 1 266 ? -10.379 4.518 0.187 1.00 79.56 266 THR A C 1
ATOM 1884 O O . THR A 1 266 ? -10.183 5.323 -0.719 1.00 79.56 266 THR A O 1
ATOM 1887 N N . SER A 1 267 ? -9.841 4.661 1.404 1.00 79.62 267 SER A N 1
ATOM 1888 C CA . SER A 1 267 ? -9.129 5.868 1.852 1.00 79.62 267 SER A CA 1
ATOM 1889 C C . SER A 1 267 ? -7.784 5.581 2.533 1.00 79.62 267 SER A C 1
ATOM 1891 O O . SER A 1 267 ? -7.260 6.451 3.228 1.00 79.62 267 SER A O 1
ATOM 1893 N N . LEU A 1 268 ? -7.192 4.395 2.318 1.00 82.75 268 LEU A N 1
ATOM 1894 C CA . LEU A 1 268 ? -5.944 3.947 2.972 1.00 82.75 268 LEU A CA 1
ATOM 1895 C C . LEU A 1 268 ? -4.744 4.893 2.782 1.00 82.75 268 LEU A C 1
ATOM 1897 O O . LEU A 1 268 ? -3.829 4.894 3.600 1.00 82.75 268 LEU A O 1
ATOM 1901 N N . ALA A 1 269 ? -4.734 5.685 1.708 1.00 80.69 269 ALA A N 1
ATOM 1902 C CA . ALA A 1 269 ? -3.689 6.666 1.415 1.00 80.69 269 ALA A CA 1
ATOM 1903 C C . ALA A 1 269 ? -3.903 8.026 2.111 1.00 80.69 269 ALA A C 1
ATOM 1905 O O . ALA A 1 269 ? -3.147 8.966 1.864 1.00 80.69 269 ALA A O 1
ATOM 1906 N N . THR A 1 270 ? -4.942 8.162 2.940 1.00 85.69 270 THR A N 1
ATOM 1907 C CA . THR A 1 270 ? -5.329 9.429 3.570 1.00 85.69 270 THR A CA 1
ATOM 1908 C C . THR A 1 270 ? -5.488 9.277 5.086 1.00 85.69 270 THR A C 1
ATOM 1910 O O . THR A 1 270 ? -5.812 8.192 5.563 1.00 85.69 270 THR A O 1
ATOM 1913 N N . PRO A 1 271 ? -5.328 10.364 5.861 1.00 87.69 271 PRO A N 1
ATOM 1914 C CA . PRO A 1 271 ? -5.667 10.386 7.287 1.00 87.69 271 PRO A CA 1
ATOM 1915 C C . PRO A 1 271 ? -7.151 10.176 7.622 1.00 87.69 271 PRO A C 1
ATOM 1917 O O . PRO A 1 271 ? -7.490 10.012 8.792 1.00 87.69 271 PRO A O 1
ATOM 1920 N N . ALA A 1 272 ? -8.046 10.258 6.634 1.00 85.94 272 ALA A N 1
ATOM 1921 C CA . ALA A 1 272 ? -9.483 10.169 6.846 1.00 85.94 272 ALA A CA 1
ATOM 1922 C C . ALA A 1 272 ? -9.954 8.710 6.857 1.00 85.94 272 ALA A C 1
ATOM 1924 O O . ALA A 1 272 ? -9.453 7.871 6.107 1.00 85.94 272 ALA A O 1
ATOM 1925 N N . PHE A 1 273 ? -10.973 8.418 7.666 1.00 82.62 273 PHE A N 1
ATOM 1926 C CA . PHE A 1 273 ? -11.651 7.131 7.589 1.00 82.62 273 PHE A CA 1
ATOM 1927 C C . PHE A 1 273 ? -12.422 7.012 6.268 1.00 82.62 273 PHE A C 1
ATOM 1929 O O . PHE A 1 273 ? -13.093 7.953 5.850 1.00 82.62 273 PHE A O 1
ATOM 1936 N N . GLY A 1 274 ? -12.336 5.850 5.613 1.00 77.38 274 GLY A N 1
ATOM 1937 C CA . GLY A 1 274 ? -13.148 5.547 4.425 1.00 77.38 274 GLY A CA 1
ATOM 1938 C C . GLY A 1 274 ? -14.634 5.369 4.748 1.00 77.38 274 GLY A C 1
ATOM 1939 O O . GLY A 1 274 ? -15.492 5.673 3.926 1.00 77.38 274 GLY A O 1
ATOM 1940 N N . ALA A 1 275 ? -14.929 4.938 5.974 1.00 80.56 275 ALA A N 1
ATOM 1941 C CA . ALA A 1 275 ? -16.259 4.873 6.558 1.00 80.56 275 ALA A CA 1
ATOM 1942 C C . ALA A 1 275 ? -16.154 5.023 8.080 1.00 80.56 275 ALA A C 1
ATOM 1944 O O . ALA A 1 275 ? -15.127 4.681 8.670 1.00 80.56 275 ALA A O 1
ATOM 1945 N N . GLU A 1 276 ? -17.221 5.497 8.721 1.00 82.25 276 GLU A N 1
ATOM 1946 C CA . GLU A 1 276 ? -17.277 5.593 10.180 1.00 82.25 276 GLU A CA 1
ATOM 1947 C C . GLU A 1 276 ? -17.074 4.209 10.823 1.00 82.25 276 GLU A C 1
ATOM 1949 O O . GLU A 1 276 ? -17.848 3.292 10.523 1.00 82.25 276 GLU A O 1
ATOM 1954 N N . PRO A 1 277 ? -16.085 4.018 11.722 1.00 82.62 277 PRO A N 1
ATOM 1955 C CA . PRO A 1 277 ? -15.784 2.703 12.296 1.00 82.62 277 PRO A CA 1
ATOM 1956 C C . PRO A 1 277 ? -16.980 2.042 12.994 1.00 82.62 277 PRO A C 1
ATOM 1958 O O . PRO A 1 277 ? -17.124 0.821 12.961 1.00 82.62 277 PRO A O 1
ATOM 1961 N N . SER A 1 278 ? -17.877 2.842 13.574 1.00 82.94 278 SER A N 1
ATOM 1962 C CA . SER A 1 278 ? -19.112 2.386 14.225 1.00 82.94 278 SER A CA 1
ATOM 1963 C C . SER A 1 278 ? -20.053 1.619 13.293 1.00 82.94 278 SER A C 1
ATOM 1965 O O . SER A 1 278 ? -20.788 0.749 13.751 1.00 82.94 278 SER A O 1
ATOM 1967 N N . THR A 1 279 ? -20.009 1.882 11.985 1.00 84.25 279 THR A N 1
ATOM 1968 C CA . THR A 1 279 ? -20.870 1.218 10.987 1.00 84.25 279 THR A CA 1
ATOM 1969 C C . THR A 1 279 ? -20.544 -0.258 10.791 1.00 84.25 279 THR A C 1
ATOM 1971 O O . THR A 1 279 ? -21.345 -1.002 10.233 1.00 84.25 279 THR A O 1
ATOM 1974 N N . THR A 1 280 ? -19.384 -0.696 11.276 1.00 87.62 280 THR A N 1
ATOM 1975 C CA . THR A 1 280 ? -18.949 -2.090 11.187 1.00 87.62 280 THR A CA 1
ATOM 1976 C C . THR A 1 280 ? -19.481 -2.945 12.343 1.00 87.62 280 THR A C 1
ATOM 1978 O O . THR A 1 280 ? -19.303 -4.158 12.322 1.00 87.62 280 THR A O 1
ATOM 1981 N N . ILE A 1 281 ? -20.125 -2.346 13.354 1.00 89.00 281 ILE A N 1
ATOM 1982 C CA . ILE A 1 281 ? -20.608 -3.056 14.545 1.00 89.00 281 ILE A CA 1
ATOM 1983 C C . ILE A 1 281 ? -21.914 -3.804 14.242 1.00 89.00 281 ILE A C 1
ATOM 1985 O O . ILE A 1 281 ? -22.886 -3.222 13.764 1.00 89.00 281 ILE A O 1
ATOM 1989 N N . GLY A 1 282 ? -21.964 -5.084 14.614 1.00 89.81 282 GLY A N 1
ATOM 1990 C CA . GLY A 1 282 ? -23.153 -5.927 14.488 1.00 89.81 282 GLY A CA 1
ATOM 1991 C C . GLY A 1 282 ? -23.303 -6.643 13.148 1.00 89.81 282 GLY A C 1
ATOM 1992 O O . GLY A 1 282 ? -22.513 -6.479 12.227 1.00 89.81 282 GLY A O 1
ATOM 1993 N N . GLY A 1 283 ? -24.336 -7.480 13.045 1.00 86.56 283 GLY A N 1
ATOM 1994 C CA . GLY A 1 283 ? -24.591 -8.342 11.886 1.00 86.56 283 GLY A CA 1
ATOM 1995 C C . GLY A 1 283 ? -24.522 -9.828 12.237 1.00 86.56 283 GLY A C 1
ATOM 1996 O O . GLY A 1 283 ? -24.072 -10.201 13.319 1.00 86.56 283 GLY A O 1
ATOM 1997 N N . GLY A 1 284 ? -24.984 -10.684 11.319 1.00 83.06 284 GLY A N 1
ATOM 1998 C CA . GLY A 1 284 ? -25.246 -12.107 11.592 1.00 83.06 284 GLY A CA 1
ATOM 1999 C C . GLY A 1 284 ? -24.028 -12.962 11.968 1.00 83.06 284 GLY A C 1
ATOM 2000 O O . GLY A 1 284 ? -24.203 -14.053 12.499 1.00 83.06 284 GLY A O 1
ATOM 2001 N N . SER A 1 285 ? -22.809 -12.479 11.718 1.00 86.62 285 SER A N 1
ATOM 2002 C CA . SER A 1 285 ? -21.550 -13.135 12.098 1.00 86.62 285 SER A CA 1
ATOM 2003 C C . SER A 1 285 ? -21.027 -12.721 13.480 1.00 86.62 285 SER A C 1
ATOM 2005 O O . SER A 1 285 ? -20.090 -13.337 13.982 1.00 86.62 285 SER A O 1
ATOM 2007 N N . THR A 1 286 ? -21.620 -11.698 14.101 1.00 92.44 286 THR A N 1
ATOM 2008 C CA . THR A 1 286 ? -21.147 -11.104 15.362 1.00 92.44 286 THR A CA 1
ATOM 2009 C C . THR A 1 286 ? -21.949 -11.612 16.567 1.00 92.44 286 THR A C 1
ATOM 2011 O O . THR A 1 286 ? -22.990 -12.256 16.428 1.00 92.44 286 THR A O 1
ATOM 2014 N N . LYS A 1 287 ? -21.493 -11.294 17.782 1.00 91.19 287 LYS A N 1
ATOM 2015 C CA . LYS A 1 287 ? -22.232 -11.519 19.039 1.00 91.19 287 LYS A CA 1
ATOM 2016 C C . LYS A 1 287 ? -23.181 -10.369 19.395 1.00 91.19 287 LYS A C 1
ATOM 2018 O O . LYS A 1 287 ? -23.848 -10.430 20.431 1.00 91.19 287 LYS A O 1
ATOM 2023 N N . ILE A 1 288 ? -23.243 -9.326 18.565 1.00 91.00 288 ILE A N 1
ATOM 2024 C CA . ILE A 1 288 ? -24.104 -8.157 18.749 1.00 91.00 288 ILE A CA 1
ATOM 2025 C C . ILE A 1 288 ? -25.429 -8.391 18.019 1.00 91.00 288 ILE A C 1
ATOM 2027 O O . ILE A 1 288 ? -25.470 -8.526 16.798 1.00 91.00 288 ILE A O 1
ATOM 2031 N N . THR A 1 289 ? -26.526 -8.425 18.773 1.00 90.44 289 THR A N 1
ATOM 2032 C CA . THR A 1 289 ? -27.879 -8.673 18.246 1.00 90.44 289 THR A CA 1
ATOM 2033 C C . THR A 1 289 ? -28.631 -7.389 17.910 1.00 90.44 289 THR A C 1
ATOM 2035 O O . THR A 1 289 ? -29.560 -7.415 17.107 1.00 90.44 289 THR A O 1
ATOM 2038 N N . SER A 1 290 ? -28.240 -6.264 18.510 1.00 89.19 290 SER A N 1
ATOM 2039 C CA . SER A 1 290 ? -28.770 -4.936 18.201 1.00 89.19 290 SER A CA 1
ATOM 2040 C C . SER A 1 290 ? -27.714 -3.875 18.493 1.00 89.19 290 SER A C 1
ATOM 2042 O O . SER A 1 290 ? -27.008 -3.964 19.500 1.00 89.19 290 SER A O 1
ATOM 2044 N N . TYR A 1 291 ? -27.606 -2.875 17.621 1.00 86.94 291 TYR A N 1
ATOM 2045 C CA . TYR A 1 291 ? -26.675 -1.761 17.758 1.00 86.94 291 TYR A CA 1
ATOM 2046 C C . TYR A 1 291 ? -27.370 -0.447 17.403 1.00 86.94 291 TYR A C 1
ATOM 2048 O O . TYR A 1 291 ? -28.002 -0.331 16.355 1.00 86.94 291 TYR A O 1
ATOM 2056 N N . THR A 1 292 ? -27.229 0.544 18.279 1.00 85.62 292 THR A N 1
ATOM 2057 C CA . THR A 1 292 ? -27.602 1.933 18.019 1.00 85.62 292 THR A CA 1
ATOM 2058 C C . THR A 1 292 ? -26.332 2.766 18.062 1.00 85.62 292 THR A C 1
ATOM 2060 O O . THR A 1 292 ? -25.704 2.900 19.114 1.00 85.62 292 THR A O 1
ATOM 2063 N N . ALA A 1 293 ? -25.941 3.317 16.915 1.00 77.38 293 ALA A N 1
ATOM 2064 C CA . ALA A 1 293 ? -24.770 4.173 16.831 1.00 77.38 293 ALA A CA 1
ATOM 2065 C C . ALA A 1 293 ? -24.953 5.448 17.663 1.00 77.38 293 ALA A C 1
ATOM 2067 O O . ALA A 1 293 ? -26.055 5.989 17.773 1.00 77.38 293 ALA A O 1
ATOM 2068 N N . TYR A 1 294 ? -23.847 5.955 18.206 1.00 73.50 294 TYR A N 1
ATOM 2069 C CA . TYR A 1 294 ? -23.818 7.321 18.713 1.00 73.50 294 TYR A CA 1
ATOM 2070 C C . TYR A 1 294 ? -24.113 8.288 17.564 1.00 73.50 294 TYR A C 1
ATOM 2072 O O . TYR A 1 294 ? -23.544 8.177 16.477 1.00 73.50 294 TYR A O 1
ATOM 2080 N N . THR A 1 295 ? -24.969 9.267 17.827 1.00 64.81 295 THR A N 1
ATOM 2081 C CA . THR A 1 295 ? -25.148 10.428 16.955 1.00 64.81 295 THR A CA 1
ATOM 2082 C C . THR A 1 295 ? -25.129 11.674 17.827 1.00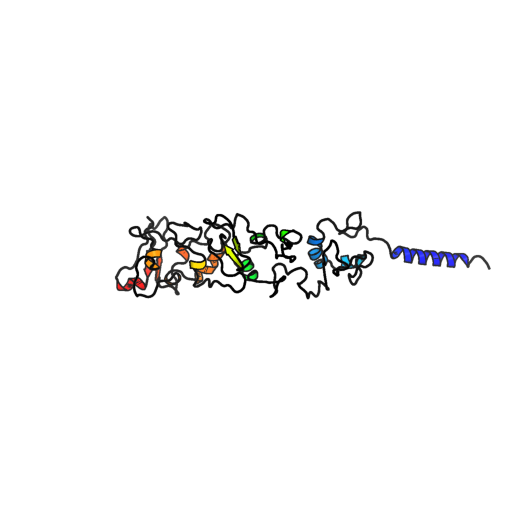 64.81 295 THR A C 1
ATOM 2084 O O . THR A 1 295 ? -25.398 11.591 19.022 1.00 64.81 295 THR A O 1
ATOM 2087 N N . ALA A 1 296 ? -24.903 12.852 17.244 1.00 59.12 296 ALA A N 1
ATOM 2088 C CA . ALA A 1 296 ? -25.043 14.111 17.984 1.00 59.12 296 ALA A CA 1
ATOM 2089 C C . ALA A 1 296 ? -26.447 14.297 18.616 1.00 59.12 296 ALA A C 1
ATOM 2091 O O . ALA A 1 296 ? -26.616 15.131 19.499 1.00 59.12 296 ALA A O 1
ATOM 2092 N N . VAL A 1 297 ? -27.444 13.517 18.175 1.00 52.97 297 VAL A N 1
ATOM 2093 C CA . VAL A 1 297 ? -28.834 13.530 18.660 1.00 52.97 297 VAL A CA 1
ATOM 2094 C C . VAL A 1 297 ? -29.097 12.441 19.718 1.00 52.97 297 VAL A C 1
ATOM 2096 O O . VAL A 1 297 ? -30.011 12.581 20.525 1.00 52.97 297 VAL A O 1
ATOM 2099 N N . VAL A 1 298 ? -28.291 11.373 19.756 1.00 56.03 298 VAL A N 1
ATOM 2100 C CA . VAL A 1 298 ? -28.390 10.266 20.725 1.00 56.03 298 VAL A CA 1
ATOM 2101 C C . VAL A 1 298 ? -27.073 10.201 21.511 1.00 56.03 298 VAL A C 1
ATOM 2103 O O . VAL A 1 298 ? -26.123 9.565 21.047 1.00 56.03 298 VAL A O 1
ATOM 2106 N N . PRO A 1 299 ? -26.991 10.846 22.693 1.00 55.75 299 PRO A N 1
ATOM 2107 C CA . PRO A 1 299 ? -25.727 11.153 23.372 1.00 55.75 299 PRO A CA 1
ATOM 2108 C C . PRO A 1 299 ? -25.011 9.940 23.997 1.00 55.75 299 PRO A C 1
ATOM 2110 O O . PRO A 1 299 ? -23.995 10.094 24.665 1.00 55.75 299 PRO A O 1
ATOM 2113 N N . SER A 1 300 ? -25.498 8.721 23.762 1.00 64.19 300 SER A N 1
ATOM 2114 C CA . SER A 1 300 ? -24.790 7.482 24.073 1.00 64.19 300 SER A CA 1
ATOM 2115 C C . SER A 1 300 ? -25.174 6.417 23.052 1.00 64.19 300 SER A C 1
ATOM 2117 O O . SER A 1 300 ? -26.351 6.062 22.955 1.00 64.19 300 SER A O 1
ATOM 2119 N N . GLY A 1 301 ? -24.200 5.888 22.307 1.00 75.38 301 GLY A N 1
ATOM 2120 C CA . GLY A 1 301 ? -24.427 4.668 21.529 1.00 75.38 301 GLY A CA 1
ATOM 2121 C C . GLY A 1 301 ? -24.806 3.516 22.465 1.00 75.38 301 GLY A C 1
ATOM 2122 O O . GLY A 1 301 ? -24.453 3.537 23.647 1.00 75.38 301 GLY A O 1
ATOM 2123 N N . SER A 1 302 ? -25.528 2.516 21.966 1.00 82.06 302 SER A N 1
ATOM 2124 C CA . SER A 1 302 ? -25.912 1.341 22.752 1.00 82.06 302 SER A CA 1
ATOM 2125 C C . SER A 1 302 ? -25.791 0.050 21.949 1.00 82.06 302 SER A C 1
ATOM 2127 O O . SER A 1 302 ? -25.918 0.040 20.724 1.00 82.06 302 SER A O 1
ATOM 2129 N N . CYS A 1 303 ? -25.520 -1.062 22.629 1.00 86.56 303 CYS A N 1
ATOM 2130 C CA . CYS A 1 303 ? -25.535 -2.382 22.008 1.00 86.56 303 CYS A CA 1
ATOM 2131 C C . CYS A 1 303 ? -26.215 -3.425 22.899 1.00 86.56 303 CYS A C 1
ATOM 2133 O O . CYS A 1 303 ? -26.221 -3.329 24.127 1.00 86.56 303 CYS A O 1
ATOM 2135 N N . THR A 1 304 ? -26.786 -4.439 22.260 1.00 89.44 304 THR A N 1
ATOM 2136 C CA . THR A 1 304 ? -27.251 -5.674 22.895 1.00 89.44 304 THR A CA 1
ATOM 2137 C C . THR A 1 304 ? -26.367 -6.807 22.402 1.00 89.44 304 THR A C 1
ATOM 2139 O O . THR A 1 304 ? -26.179 -6.951 21.193 1.00 89.44 304 THR A O 1
ATOM 2142 N N . SER A 1 305 ? -25.824 -7.611 23.317 1.00 88.31 305 SER A N 1
ATOM 2143 C CA . SER A 1 305 ? -24.972 -8.750 22.968 1.00 88.31 305 SER A CA 1
ATOM 2144 C C . SER A 1 305 ? -25.434 -10.043 23.627 1.00 88.31 305 SER A C 1
ATOM 2146 O O . SER A 1 305 ? -26.048 -10.037 24.699 1.00 88.31 305 SER A O 1
ATOM 2148 N N . THR A 1 306 ? -25.091 -11.179 23.024 1.00 88.31 306 THR A N 1
ATOM 2149 C CA . THR A 1 306 ? -25.310 -12.490 23.654 1.00 88.31 306 THR A CA 1
ATOM 2150 C C . THR A 1 306 ? -24.445 -12.674 24.905 1.00 88.31 306 THR A C 1
ATOM 2152 O O . THR A 1 306 ? -24.821 -13.417 25.805 1.00 88.31 306 THR A O 1
ATOM 2155 N N . CYS A 1 307 ? -23.314 -11.966 24.997 1.00 82.94 307 CYS A N 1
ATOM 2156 C CA . CYS A 1 307 ? -22.340 -12.090 26.086 1.00 82.94 307 CYS A CA 1
ATOM 2157 C C . CYS A 1 307 ? -22.827 -11.496 27.419 1.00 82.94 307 CYS A C 1
ATOM 2159 O O . CYS A 1 307 ? -22.390 -11.931 28.481 1.00 82.94 307 CYS A O 1
ATOM 2161 N N . HIS A 1 308 ? -23.736 -10.516 27.388 1.00 80.56 308 HIS A N 1
ATOM 2162 C CA . HIS A 1 308 ? -24.281 -9.874 28.594 1.00 80.56 308 HIS A CA 1
ATOM 2163 C C . HIS A 1 308 ? -25.730 -10.263 28.908 1.00 80.56 308 HIS A C 1
ATOM 2165 O O . HIS A 1 308 ? -26.292 -9.777 29.893 1.00 80.56 308 HIS A O 1
ATOM 2171 N N . ALA A 1 309 ? -26.321 -11.165 28.118 1.00 77.50 309 ALA A N 1
ATOM 2172 C CA . ALA A 1 309 ? -27.719 -11.567 28.255 1.00 77.50 309 ALA A CA 1
ATOM 2173 C C . ALA A 1 309 ? -28.028 -12.208 29.620 1.00 77.50 309 ALA A C 1
ATOM 2175 O O . ALA A 1 309 ? -29.059 -11.909 30.216 1.00 77.50 309 ALA A O 1
ATOM 2176 N N . ALA A 1 310 ? -27.115 -13.028 30.149 1.00 73.00 310 ALA A N 1
ATOM 2177 C CA . ALA A 1 310 ? -27.308 -13.736 31.418 1.00 73.00 310 ALA A CA 1
ATOM 2178 C C . ALA A 1 310 ? -27.293 -12.819 32.655 1.00 73.00 310 ALA A C 1
ATOM 2180 O O . ALA A 1 310 ? -27.844 -13.178 33.691 1.00 73.00 310 ALA A O 1
ATOM 2181 N N . ASN A 1 311 ? -26.697 -11.627 32.549 1.00 72.25 311 ASN A N 1
ATOM 2182 C CA . ASN A 1 311 ? -26.486 -10.736 33.693 1.00 72.25 311 ASN A CA 1
ATOM 2183 C C . ASN A 1 311 ? -27.530 -9.609 33.769 1.00 72.25 311 ASN A C 1
ATOM 2185 O O . ASN A 1 311 ? -27.351 -8.679 34.548 1.00 72.25 311 ASN A O 1
ATOM 2189 N N . GLY A 1 312 ? -28.566 -9.631 32.917 1.00 74.31 312 GLY A N 1
ATOM 2190 C CA . GLY A 1 312 ? -29.583 -8.570 32.841 1.00 74.31 312 GLY A CA 1
ATOM 2191 C C . GLY A 1 312 ? -29.045 -7.208 32.383 1.00 74.31 312 GLY A C 1
ATOM 2192 O O . GLY A 1 312 ? -29.750 -6.210 32.449 1.00 74.31 312 GLY A O 1
ATOM 2193 N N . ASN A 1 313 ? -27.801 -7.159 31.902 1.00 74.31 313 ASN A N 1
ATOM 2194 C CA . ASN A 1 313 ? -27.069 -5.923 31.629 1.00 74.31 313 ASN A CA 1
ATOM 2195 C C . ASN A 1 313 ? -27.187 -5.463 30.167 1.00 74.31 313 ASN A C 1
ATOM 2197 O O . ASN A 1 313 ? -26.337 -4.719 29.689 1.00 74.31 313 ASN A O 1
ATOM 2201 N N . ASN A 1 314 ? -28.213 -5.916 29.449 1.00 82.50 314 ASN A N 1
ATOM 2202 C CA . ASN A 1 314 ? -28.536 -5.442 28.107 1.00 82.50 314 ASN A CA 1
ATOM 2203 C C . ASN A 1 314 ? -29.698 -4.432 28.170 1.00 82.50 314 ASN A C 1
ATOM 2205 O O . ASN A 1 314 ? -30.666 -4.699 28.884 1.00 82.50 314 ASN A O 1
ATOM 2209 N N . PRO A 1 315 ? -29.671 -3.340 27.381 1.00 82.31 315 PRO A N 1
ATOM 2210 C CA . PRO A 1 315 ? -28.574 -2.888 26.517 1.00 82.31 315 PRO A CA 1
ATOM 2211 C C . PRO A 1 315 ? -27.435 -2.214 27.307 1.00 82.31 315 PRO A C 1
ATOM 2213 O O . PRO A 1 315 ? -27.651 -1.637 28.372 1.00 82.31 315 PRO A O 1
ATOM 2216 N N . ARG A 1 316 ? -26.212 -2.255 26.765 1.00 78.62 316 ARG A N 1
ATOM 2217 C CA . ARG A 1 316 ? -25.046 -1.531 27.301 1.00 78.62 316 ARG A CA 1
ATOM 2218 C C . ARG A 1 316 ? -24.876 -0.214 26.557 1.00 78.62 316 ARG A C 1
ATOM 2220 O O . ARG A 1 316 ? -24.760 -0.218 25.333 1.00 78.62 316 ARG A O 1
ATOM 2227 N N . ASN A 1 317 ? -24.812 0.885 27.301 1.00 75.25 317 ASN A N 1
ATOM 2228 C CA . ASN A 1 317 ? -24.502 2.204 26.758 1.00 75.25 317 ASN A CA 1
ATOM 2229 C C . ASN A 1 317 ? -22.991 2.458 26.770 1.00 75.25 317 ASN A C 1
ATOM 2231 O O . ASN A 1 317 ? -22.274 2.005 27.663 1.00 75.25 317 ASN A O 1
ATOM 2235 N N . TRP A 1 318 ? -22.534 3.212 25.778 1.00 69.69 318 TRP A N 1
ATOM 2236 C CA . TRP A 1 318 ? -21.149 3.600 25.569 1.00 69.69 318 TRP A CA 1
ATOM 2237 C C . TRP A 1 318 ? -21.127 5.107 25.824 1.00 69.69 318 TRP A C 1
ATOM 2239 O O . TRP A 1 318 ? -21.780 5.861 25.099 1.00 69.69 318 TRP A O 1
ATOM 2249 N N . ILE A 1 319 ? -20.468 5.547 26.894 1.00 54.44 319 ILE A N 1
ATOM 2250 C CA . ILE A 1 319 ? -20.349 6.975 27.198 1.00 54.44 319 ILE A CA 1
ATOM 2251 C C . ILE A 1 319 ? -19.073 7.476 26.516 1.00 54.44 319 ILE A C 1
ATOM 2253 O O . ILE A 1 319 ? -17.976 7.032 26.845 1.00 54.44 319 ILE A O 1
ATOM 2257 N N . ASN A 1 320 ? -19.217 8.389 25.556 1.00 48.34 320 ASN A N 1
ATOM 2258 C CA . ASN A 1 320 ? -18.125 9.279 25.167 1.00 48.34 320 ASN A CA 1
ATOM 2259 C C . ASN A 1 320 ? -18.194 10.467 26.131 1.00 48.34 320 ASN A C 1
ATOM 2261 O O . ASN A 1 320 ? -18.981 11.382 25.907 1.00 48.34 320 ASN A O 1
ATOM 2265 N N . ASN A 1 321 ? -17.439 10.406 27.228 1.00 44.28 321 ASN A N 1
ATOM 2266 C CA . ASN A 1 321 ? -17.066 11.609 27.969 1.00 44.28 321 ASN A CA 1
ATOM 2267 C C . ASN A 1 321 ? -15.765 12.135 27.374 1.00 44.28 321 ASN A C 1
ATOM 2269 O O . ASN A 1 321 ? -14.823 11.313 27.267 1.00 44.28 321 ASN A O 1
#

Radius of gyration: 32.86 Å; chains: 1; bounding box: 59×36×126 Å

Secondary structure (DSSP, 8-state):
--SSHHHHHHHHHHHHHHHHHTT----TT-TT--TTS-PPTTHHHHHHHHHHH-THHHHHHH-TTSS-TTTT--SB--GGG-BTTB--BSS-GGG--SSHHHH-SS--SEETTEE-TTHHHHHHHH---GGGTBTT--TTSTTTSPBPTTSSBPPSP-B--GGGB-TT-SS-EEETTTTEEESBGGGTTSPPPPTTT----TTT-GGGT--B-SBTTBSSTT-B---EETTEEHHHHHTTSS---SS----HHHHB-GGGGGGTTTTTTSSS-SS-GGGGB-STTSSEEEEE--BTTBSSEEEEEGGGGGGT-PSEEE---

Foldseek 3Di:
DPDPVPVVVVVVVVVVVVVVVVPDDDPPVLVAADPVRHGDPPCLVVVVVVCVVCVVSQCVQCNPQQCRRPNNHRCADDCVRADPNHGQDPDDLVVDDDCRGLAPVPQDDPDPPRHNQCVVVCCVLAVDHPCQFQPQQPPPGCQQWPQDPVGHTDHRDGDHDPLQFKQPDPGWDQDPVQQWIARGQLQQRAIAFHSHPGDDDLLARVVSREAAAPDQCPPTLRHDFQADDPNHTPVCVQQVVPPDDPDDRRGPQQFFPPVPCPQQRHASSHSDGSDDRLVRGDDDRHQWPDWADDDPVRQWTWTDGPVCPVVVCPTDTGHHD

pLDDT: mean 75.87, std 13.89, range [44.09, 93.88]

InterPro domains:
  IPR010176 CxxxxCH...CXXCH motif, Geobacter sulfurreducens [TIGR01904] (166-219)
  IPR029467 Cytochrome c7-like [PF14522] (119-211)
  IPR036280 Multiheme cytochrome superfamily [SSF48695] (51-308)
  IPR036280 Multiheme cytochrome superfamily [SSF48695] (56-262)
  IPR038266 NapC/NirT cytochrome c superfamily [G3DSA:1.10.3820.10] (66-224)

Sequence (321 aa):
MQSRISWLKMASLTVAAAALAACSGANDSAPMVDSNGKHPANWVKAHGAIANASPAQCTQCHGEDLTGGITRVGCFSTPQTAQFGFVCHATNPVAAAGCDSCHSTPPAGAAAPNRSGLHTLHLQLLGTNCASCHTGAGFGTDNHAKATATGGIAGATVNFPASLKAKTAPSFGYDAANGTCSGVICHGGKNTPKWYGGSIDLATDCVSCHDQGTAAQTPQYNSYFSGTYNGANLHEIHLHLLVPNTSTPIVCTDCHNTASLASHFTSLATPAFGAEPSTTIGGGSTKITSYTAYTAVVPSGSCTSTCHAANGNNPRNWINN